Protein AF-A0A8T7ABE4-F1 (afdb_monomer_lite)

Structure (mmCIF, N/CA/C/O backbone):
data_AF-A0A8T7ABE4-F1
#
_entry.id   AF-A0A8T7ABE4-F1
#
loop_
_atom_site.group_PDB
_atom_site.id
_atom_site.type_symbol
_atom_site.label_atom_id
_atom_site.label_alt_id
_atom_site.label_comp_id
_atom_site.label_asym_id
_atom_site.label_entity_id
_atom_site.label_seq_id
_atom_site.pdbx_PDB_ins_code
_atom_site.Cartn_x
_atom_site.Cartn_y
_atom_site.Cartn_z
_atom_site.occupancy
_atom_site.B_iso_or_equiv
_atom_site.auth_seq_id
_atom_site.auth_comp_id
_atom_site.auth_asym_id
_atom_site.auth_atom_id
_atom_site.pdbx_PDB_model_num
ATOM 1 N N . MET A 1 1 ? -12.767 -59.140 20.889 1.00 57.50 1 MET A N 1
ATOM 2 C CA . MET A 1 1 ? -13.135 -58.067 19.937 1.00 57.50 1 MET A CA 1
ATOM 3 C C . MET A 1 1 ? -12.728 -56.666 20.402 1.00 57.50 1 MET A C 1
ATOM 5 O O . MET A 1 1 ? -12.237 -55.913 19.578 1.00 57.50 1 MET A O 1
ATOM 9 N N . LEU A 1 2 ? -12.800 -56.322 21.697 1.00 53.53 2 LEU A N 1
ATOM 10 C CA . LEU A 1 2 ? -12.422 -54.981 22.194 1.00 53.53 2 LEU A CA 1
ATOM 11 C C . LEU A 1 2 ? -10.932 -54.599 22.000 1.00 53.53 2 LEU A C 1
ATOM 13 O O . LEU A 1 2 ? -10.609 -53.441 21.769 1.00 53.53 2 LEU A O 1
ATOM 17 N N . LYS A 1 3 ? -10.018 -55.581 22.034 1.00 51.78 3 LYS A N 1
ATOM 18 C CA . LYS A 1 3 ? -8.561 -55.362 21.904 1.00 51.78 3 LYS A CA 1
ATOM 19 C C . LYS A 1 3 ? -8.105 -55.017 20.474 1.00 51.78 3 LYS A C 1
ATOM 21 O O . LYS A 1 3 ? -7.091 -54.355 20.310 1.00 51.78 3 LYS A O 1
ATOM 26 N N . GLN A 1 4 ? -8.854 -55.447 19.453 1.00 55.03 4 GLN A N 1
ATOM 27 C CA . GLN A 1 4 ? -8.567 -55.124 18.044 1.00 55.03 4 GLN A CA 1
ATOM 28 C C . GLN A 1 4 ? -9.060 -53.720 17.663 1.00 55.03 4 GLN A C 1
ATOM 30 O O . GLN A 1 4 ? -8.416 -53.053 16.863 1.00 55.03 4 GLN A O 1
ATOM 35 N N . ILE A 1 5 ? -10.139 -53.242 18.293 1.00 57.84 5 ILE A N 1
ATOM 36 C CA . ILE A 1 5 ? -10.677 -51.888 18.082 1.00 57.84 5 ILE A CA 1
ATOM 37 C C . ILE A 1 5 ? -9.700 -50.819 18.600 1.00 57.84 5 ILE A C 1
ATOM 39 O O . ILE A 1 5 ? -9.484 -49.813 17.932 1.00 57.84 5 ILE A O 1
ATOM 43 N N . PHE A 1 6 ? -9.032 -51.066 19.732 1.00 54.62 6 PHE A N 1
ATOM 44 C CA . PHE A 1 6 ? -8.036 -50.136 20.283 1.00 54.62 6 PHE A CA 1
ATOM 45 C C . PHE A 1 6 ? -6.790 -49.974 19.397 1.00 54.62 6 PHE A C 1
ATOM 47 O O . PHE A 1 6 ? -6.248 -48.879 19.300 1.00 54.62 6 PHE A O 1
ATOM 54 N N . ILE A 1 7 ? -6.354 -51.044 18.725 1.00 56.91 7 ILE A N 1
ATOM 55 C CA . ILE A 1 7 ? -5.197 -51.001 17.816 1.00 56.91 7 ILE A CA 1
ATOM 56 C C . ILE A 1 7 ? -5.544 -50.232 16.533 1.00 56.91 7 ILE A C 1
ATOM 58 O O . ILE A 1 7 ? -4.705 -49.502 16.015 1.00 56.91 7 ILE A O 1
ATOM 62 N N . LEU A 1 8 ? -6.788 -50.339 16.056 1.00 53.50 8 LEU A N 1
ATOM 63 C CA . LEU A 1 8 ? -7.242 -49.627 14.861 1.00 53.50 8 LEU A CA 1
ATOM 64 C C . LEU A 1 8 ? -7.357 -48.110 15.097 1.00 53.50 8 LEU A C 1
ATOM 66 O O . LEU A 1 8 ? -6.985 -47.332 14.228 1.00 53.50 8 LEU A O 1
ATOM 70 N N . ILE A 1 9 ? -7.802 -47.684 16.285 1.00 57.78 9 ILE A N 1
ATOM 71 C CA . ILE A 1 9 ? -7.901 -46.258 16.644 1.00 57.78 9 ILE A CA 1
ATOM 72 C C . ILE A 1 9 ? -6.505 -45.630 16.821 1.00 57.78 9 ILE A C 1
ATOM 74 O O . ILE A 1 9 ? -6.292 -44.497 16.401 1.00 57.78 9 ILE A O 1
ATOM 78 N N . LEU A 1 10 ? -5.532 -46.382 17.353 1.00 51.03 10 LEU A N 1
ATOM 79 C CA . LEU A 1 10 ? -4.150 -45.911 17.532 1.00 51.03 10 LEU A CA 1
ATOM 80 C C . LEU A 1 10 ? -3.379 -45.747 16.203 1.00 51.03 10 LEU A C 1
ATOM 82 O O . LEU A 1 10 ? -2.439 -44.960 16.121 1.00 51.03 10 LEU A O 1
ATOM 86 N N . LEU A 1 11 ? -3.763 -46.496 15.162 1.00 51.41 11 LEU A N 1
ATOM 87 C CA . LEU A 1 11 ? -3.147 -46.436 13.829 1.00 51.41 11 LEU A CA 1
ATOM 88 C C . LEU A 1 11 ? -3.678 -45.275 12.974 1.00 51.41 11 LEU A C 1
ATOM 90 O O . LEU A 1 11 ? -2.946 -44.772 12.127 1.00 51.41 11 LEU A O 1
ATOM 94 N N . VAL A 1 12 ? -4.908 -44.806 13.217 1.00 57.34 12 VAL A N 1
ATOM 95 C CA . VAL A 1 12 ? -5.494 -43.660 12.493 1.00 57.34 12 VAL A CA 1
ATOM 96 C C . VAL A 1 12 ? -4.955 -42.320 13.017 1.00 57.34 12 VAL A C 1
ATOM 98 O O . VAL A 1 12 ? -4.812 -41.379 12.245 1.00 57.34 12 VAL A O 1
ATOM 101 N N . SER A 1 13 ? -4.544 -42.237 14.287 1.00 54.75 13 SER A N 1
ATOM 102 C CA . SER A 1 13 ? -3.946 -41.024 14.877 1.00 54.75 13 SER A CA 1
ATOM 103 C C . SER A 1 13 ? -2.499 -40.732 14.446 1.00 54.75 13 SER A C 1
ATOM 105 O O . SER A 1 13 ? -1.909 -39.764 14.916 1.00 54.75 13 SER A O 1
ATOM 107 N N . LEU A 1 14 ? -1.895 -41.559 13.586 1.00 53.22 14 LEU A N 1
ATOM 108 C CA . LEU A 1 14 ? -0.525 -41.368 13.083 1.00 53.22 14 LEU A CA 1
ATOM 109 C C . LEU A 1 14 ? -0.471 -40.845 11.639 1.00 53.22 14 LEU A C 1
ATOM 111 O O . LEU A 1 14 ? 0.614 -40.558 11.138 1.00 53.22 14 LEU A O 1
ATOM 115 N N . TRP A 1 15 ? -1.617 -40.672 10.977 1.00 47.97 15 TRP A N 1
ATOM 116 C CA . TRP A 1 15 ? -1.712 -39.979 9.692 1.00 47.97 15 TRP A CA 1
ATOM 117 C C . TRP A 1 15 ? -2.062 -38.510 9.918 1.00 47.97 15 TRP A C 1
ATOM 119 O O . TRP A 1 15 ? -3.207 -38.094 9.773 1.00 47.97 15 TRP A O 1
ATOM 129 N N . HIS A 1 16 ? -1.054 -37.718 10.275 1.00 65.69 16 HIS A N 1
ATOM 130 C CA . HIS A 1 16 ? -1.140 -36.271 10.112 1.00 65.69 16 HIS A CA 1
ATOM 131 C C . HIS A 1 16 ? -0.642 -35.945 8.698 1.00 65.69 16 HIS A C 1
ATOM 133 O O . HIS A 1 16 ? 0.477 -36.349 8.364 1.00 65.69 16 HIS A O 1
ATOM 139 N N . PRO A 1 17 ? -1.426 -35.258 7.845 1.00 65.19 17 PRO A N 1
ATOM 140 C CA . PRO A 1 17 ? -0.859 -34.672 6.639 1.00 65.19 17 PRO A CA 1
ATOM 141 C C . PRO A 1 17 ? 0.281 -33.728 7.053 1.00 65.19 17 PRO A C 1
ATOM 143 O O . PRO A 1 17 ? 0.184 -33.101 8.114 1.00 65.19 17 PRO A O 1
ATOM 146 N N . PRO A 1 18 ? 1.372 -33.634 6.274 1.00 55.38 18 PRO A N 1
ATOM 147 C CA . PRO A 1 18 ? 2.411 -32.657 6.553 1.00 55.38 18 PRO A CA 1
ATOM 148 C C . PRO A 1 18 ? 1.770 -31.268 6.576 1.00 55.38 18 PRO A C 1
ATOM 150 O O . PRO A 1 18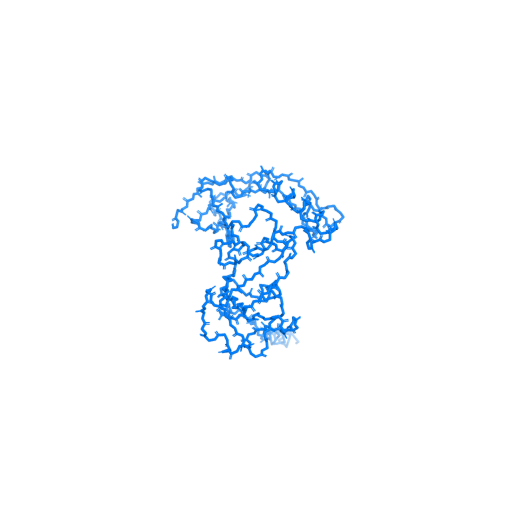 ? 1.239 -30.797 5.572 1.00 55.38 18 PRO A O 1
ATOM 153 N N . VAL A 1 19 ? 1.781 -30.638 7.749 1.00 55.94 19 VAL A N 1
ATOM 154 C CA . VAL A 1 19 ? 1.467 -29.220 7.891 1.00 55.94 19 VAL A CA 1
ATOM 155 C C . VAL A 1 19 ? 2.696 -28.487 7.374 1.00 55.94 19 VAL A C 1
ATOM 157 O O . VAL A 1 19 ? 3.721 -28.429 8.052 1.00 55.94 19 VAL A O 1
ATOM 160 N N . PHE A 1 20 ? 2.624 -28.000 6.139 1.00 49.00 20 PHE A N 1
ATOM 161 C CA . PHE A 1 20 ? 3.584 -27.025 5.647 1.00 49.00 20 PHE A CA 1
ATOM 162 C C . PHE A 1 20 ? 3.279 -25.717 6.372 1.00 49.00 20 PHE A C 1
ATOM 164 O O . PHE A 1 20 ? 2.231 -25.112 6.168 1.00 49.00 20 PHE A O 1
ATOM 171 N N . ALA A 1 21 ? 4.157 -25.330 7.293 1.00 43.00 21 ALA A N 1
ATOM 172 C CA . ALA A 1 21 ? 4.223 -23.942 7.705 1.00 43.00 21 ALA A CA 1
ATOM 173 C C . ALA A 1 21 ? 4.811 -23.185 6.510 1.00 43.00 21 ALA A C 1
ATOM 175 O O . ALA A 1 21 ? 5.969 -23.430 6.165 1.00 43.00 21 ALA A O 1
ATOM 176 N N . ASP A 1 22 ? 4.014 -22.340 5.852 1.00 49.91 22 ASP A N 1
ATOM 177 C CA . ASP A 1 22 ? 4.534 -21.373 4.886 1.00 49.91 22 ASP A CA 1
ATOM 178 C C . ASP A 1 22 ? 5.484 -20.452 5.651 1.00 49.91 22 ASP A C 1
ATOM 180 O O . ASP A 1 22 ? 5.075 -19.554 6.385 1.00 49.91 22 ASP A O 1
ATOM 184 N N . GLY A 1 23 ? 6.779 -20.753 5.564 1.00 47.78 23 GLY A N 1
ATOM 185 C CA . GLY A 1 23 ? 7.803 -19.817 5.983 1.00 47.78 23 GLY A CA 1
ATOM 186 C C . GLY A 1 23 ? 7.716 -18.617 5.057 1.00 47.78 23 GLY A C 1
ATOM 187 O O . GLY A 1 23 ? 7.748 -18.794 3.841 1.00 47.78 23 GLY A O 1
ATOM 188 N N . GLU A 1 24 ? 7.597 -17.416 5.621 1.00 54.56 24 GLU A N 1
ATOM 189 C CA . GLU A 1 24 ? 7.685 -16.172 4.859 1.00 54.56 24 GLU A CA 1
ATOM 190 C C . GLU A 1 24 ? 9.017 -16.153 4.094 1.00 54.56 24 GLU A C 1
ATOM 192 O O . GLU A 1 24 ? 10.084 -15.904 4.654 1.00 54.56 24 GLU A O 1
ATOM 197 N N . THR A 1 25 ? 8.982 -16.481 2.804 1.00 58.59 25 THR A N 1
ATOM 198 C CA . THR A 1 25 ? 10.147 -16.356 1.936 1.00 58.59 25 THR A CA 1
ATOM 199 C C . THR A 1 25 ? 10.246 -14.907 1.494 1.00 58.59 25 THR A C 1
ATOM 201 O O . THR A 1 25 ? 9.397 -14.421 0.750 1.00 58.59 25 THR A O 1
ATOM 204 N N . HIS A 1 26 ? 11.288 -14.218 1.954 1.00 74.06 26 HIS A N 1
ATOM 205 C CA . HIS A 1 26 ? 11.684 -12.909 1.442 1.00 74.06 26 HIS A CA 1
ATOM 206 C C . HIS A 1 26 ? 12.050 -13.046 -0.038 1.00 74.06 26 HIS A C 1
ATOM 208 O O . HIS A 1 26 ? 13.140 -13.519 -0.366 1.00 74.06 26 HIS A O 1
ATOM 214 N N . ALA A 1 27 ? 11.132 -12.683 -0.928 1.00 88.69 27 ALA A N 1
ATOM 215 C CA . ALA A 1 27 ? 11.305 -12.847 -2.361 1.00 88.69 27 ALA A CA 1
ATOM 216 C C . ALA A 1 27 ? 11.267 -11.489 -3.074 1.00 88.69 27 ALA A C 1
ATOM 218 O O . ALA A 1 27 ? 10.644 -10.534 -2.603 1.00 88.69 27 ALA A O 1
ATOM 219 N N . THR A 1 28 ? 11.972 -11.384 -4.197 1.00 94.25 28 THR A N 1
ATOM 220 C CA . THR A 1 28 ? 11.906 -10.204 -5.062 1.00 94.25 28 THR A CA 1
ATOM 221 C C . THR A 1 28 ? 11.013 -10.531 -6.243 1.00 94.25 28 THR A C 1
ATOM 223 O O . THR A 1 28 ? 11.302 -11.465 -6.985 1.00 94.25 28 THR A O 1
ATOM 226 N N . HIS A 1 29 ? 9.954 -9.748 -6.415 1.00 95.62 29 HIS A N 1
ATOM 227 C CA . HIS A 1 29 ? 9.085 -9.817 -7.580 1.00 95.62 29 HIS A CA 1
ATOM 228 C C . HIS A 1 29 ? 9.528 -8.768 -8.600 1.00 95.62 29 HIS A C 1
ATOM 230 O O . HIS A 1 29 ? 9.804 -7.619 -8.243 1.00 95.62 29 HIS A O 1
ATOM 236 N N . PHE A 1 30 ? 9.592 -9.151 -9.868 1.00 97.62 30 PHE A N 1
ATOM 237 C CA . PHE A 1 30 ? 10.028 -8.284 -10.958 1.00 97.62 30 PHE A CA 1
ATOM 238 C C . PHE A 1 30 ? 8.834 -7.822 -11.786 1.00 97.62 30 PHE A C 1
ATOM 240 O O . PHE A 1 30 ? 7.928 -8.606 -12.062 1.00 97.62 30 PHE A O 1
ATOM 247 N N . VAL A 1 31 ? 8.830 -6.554 -12.194 1.00 97.81 31 VAL A N 1
ATOM 248 C CA . VAL A 1 31 ? 7.755 -5.949 -12.994 1.00 97.81 31 VAL A CA 1
ATOM 249 C C . VAL A 1 31 ? 8.342 -5.262 -14.222 1.00 97.81 31 VAL A C 1
ATOM 251 O O . VAL A 1 31 ? 9.276 -4.467 -14.097 1.00 97.81 31 VAL A O 1
ATOM 254 N N . ALA A 1 32 ? 7.775 -5.538 -15.396 1.00 98.00 32 ALA A N 1
ATOM 255 C CA . ALA A 1 32 ? 8.105 -4.886 -16.659 1.00 98.00 32 ALA A CA 1
ATOM 256 C C . ALA A 1 32 ? 6.882 -4.810 -17.584 1.00 98.00 32 ALA A C 1
ATOM 258 O O . ALA A 1 32 ? 6.010 -5.672 -17.551 1.00 98.00 32 ALA A O 1
ATOM 259 N N . LEU A 1 33 ? 6.835 -3.803 -18.461 1.00 96.56 33 LEU A N 1
ATOM 260 C CA . LEU A 1 33 ? 5.697 -3.567 -19.368 1.00 96.56 33 LEU A CA 1
ATOM 261 C C . LEU A 1 33 ? 5.429 -4.701 -20.372 1.00 96.56 33 LEU A C 1
ATOM 263 O O . LEU A 1 33 ? 4.333 -4.780 -20.923 1.00 96.56 33 LEU A O 1
ATOM 267 N N . ASP A 1 34 ? 6.416 -5.550 -20.639 1.00 94.81 34 ASP A N 1
ATOM 268 C CA . ASP A 1 34 ? 6.331 -6.737 -21.495 1.00 94.81 34 ASP A CA 1
ATOM 269 C C . ASP A 1 34 ? 6.164 -8.047 -20.702 1.00 94.81 34 ASP A C 1
ATOM 271 O O . ASP A 1 34 ? 6.161 -9.130 -21.289 1.00 94.81 34 ASP A O 1
ATOM 275 N N . GLY A 1 35 ? 5.992 -7.949 -19.380 1.00 95.25 35 GLY A N 1
ATOM 276 C CA . GLY A 1 35 ? 5.768 -9.078 -18.484 1.00 95.25 35 GLY A CA 1
ATOM 277 C C . GLY A 1 35 ? 4.393 -9.739 -18.627 1.00 95.25 35 GLY A C 1
ATOM 278 O O . GLY A 1 35 ? 3.574 -9.361 -19.468 1.00 95.25 35 GLY A O 1
ATOM 279 N N . ASN A 1 36 ? 4.124 -10.734 -17.775 1.00 95.38 36 ASN A N 1
ATOM 280 C CA . ASN A 1 36 ? 2.883 -11.510 -17.772 1.00 95.38 36 ASN A CA 1
ATOM 281 C C . ASN A 1 36 ? 2.371 -11.807 -16.350 1.00 95.38 36 ASN A C 1
ATOM 283 O O . ASN A 1 36 ? 3.012 -12.528 -15.586 1.00 95.38 36 ASN A O 1
ATOM 287 N N . ASP A 1 37 ? 1.154 -11.354 -16.053 1.00 95.94 37 ASP A N 1
ATOM 288 C CA . ASP A 1 37 ? 0.452 -11.531 -14.773 1.00 95.94 37 ASP A CA 1
ATOM 289 C C . ASP A 1 37 ? -0.197 -12.927 -14.640 1.00 95.94 37 ASP A C 1
ATOM 291 O O . ASP A 1 37 ? -1.404 -13.073 -14.456 1.00 95.94 37 ASP A O 1
ATOM 295 N N . SER A 1 38 ? 0.595 -13.988 -14.806 1.00 92.38 38 SER A N 1
ATOM 296 C CA . SER A 1 38 ? 0.125 -15.385 -14.693 1.00 92.38 38 SER A CA 1
ATOM 297 C C . SER A 1 38 ? 1.024 -16.280 -13.833 1.00 92.38 38 SER A C 1
ATOM 299 O O . SER A 1 38 ? 0.769 -17.481 -13.729 1.00 92.38 38 SER A O 1
ATOM 301 N N . LYS A 1 39 ? 2.116 -15.739 -13.284 1.00 85.19 39 LYS A N 1
ATOM 302 C CA . LYS A 1 39 ? 3.145 -16.471 -12.529 1.00 85.19 39 LYS A CA 1
ATOM 303 C C . LYS A 1 39 ? 3.500 -15.717 -11.244 1.00 85.19 39 LYS A C 1
ATOM 305 O O . LYS A 1 39 ? 2.988 -14.639 -10.999 1.00 85.19 39 LYS A O 1
ATOM 310 N N . ASP A 1 40 ? 4.396 -16.274 -10.441 1.00 90.25 40 ASP A N 1
ATOM 311 C CA . ASP A 1 40 ? 4.891 -15.652 -9.205 1.00 90.25 40 ASP A CA 1
ATOM 312 C C . ASP A 1 40 ? 5.819 -14.440 -9.438 1.00 90.25 40 ASP A C 1
ATOM 314 O O . ASP A 1 40 ? 6.024 -13.646 -8.526 1.00 90.25 40 ASP A O 1
ATOM 318 N N . CYS A 1 41 ? 6.353 -14.272 -10.654 1.00 94.38 41 CYS A N 1
ATOM 319 C CA . CYS A 1 41 ? 7.239 -13.175 -11.067 1.00 94.38 41 CYS A CA 1
ATOM 320 C C . CYS A 1 41 ? 8.545 -13.077 -10.270 1.00 94.38 41 CYS A C 1
ATOM 322 O O . CYS A 1 41 ? 9.094 -11.988 -10.103 1.00 94.38 41 CYS A O 1
ATOM 324 N N . LEU A 1 42 ? 9.041 -14.214 -9.779 1.00 95.19 42 LEU A N 1
ATOM 325 C CA . LEU A 1 42 ? 10.293 -14.300 -9.020 1.00 95.19 42 LEU A CA 1
ATOM 326 C C . LEU A 1 42 ? 11.537 -14.426 -9.908 1.00 95.19 42 LEU A C 1
ATOM 328 O O . LEU A 1 42 ? 12.663 -14.351 -9.419 1.00 95.19 42 LEU A O 1
ATOM 332 N N . ASP A 1 43 ? 11.337 -14.643 -11.206 1.00 94.75 43 ASP A N 1
ATOM 333 C CA . ASP A 1 43 ? 12.389 -14.745 -12.211 1.00 94.75 43 ASP A CA 1
ATOM 334 C C . ASP A 1 43 ? 12.455 -13.428 -13.009 1.00 94.75 43 ASP A C 1
ATOM 336 O O . ASP A 1 43 ? 11.435 -13.028 -13.581 1.00 94.75 43 ASP A O 1
ATOM 340 N N . PRO A 1 44 ? 13.611 -12.736 -13.065 1.00 95.81 44 PRO A N 1
ATOM 341 C CA . PRO A 1 44 ? 13.753 -11.488 -13.816 1.00 95.81 44 PRO A CA 1
ATOM 342 C C . PRO A 1 44 ? 13.516 -11.647 -15.326 1.00 95.81 44 PRO A C 1
ATOM 344 O O . PRO A 1 44 ? 13.180 -10.659 -15.977 1.00 95.81 44 PRO A O 1
ATOM 347 N N . ASP A 1 45 ? 13.642 -12.859 -15.880 1.00 95.25 45 ASP A N 1
ATOM 348 C CA . ASP A 1 45 ? 13.320 -13.150 -17.285 1.00 95.25 45 ASP A CA 1
ATOM 349 C C . ASP A 1 45 ? 11.810 -13.379 -17.509 1.00 95.25 45 ASP A C 1
ATOM 351 O O . ASP A 1 45 ? 11.337 -13.438 -18.647 1.00 95.25 45 ASP A O 1
ATOM 355 N N . LEU A 1 46 ? 11.033 -13.515 -16.428 1.00 95.38 46 LEU A N 1
ATOM 356 C CA . LEU A 1 46 ? 9.582 -13.713 -16.439 1.00 95.38 46 LEU A CA 1
ATOM 357 C C . LEU A 1 46 ? 8.876 -12.730 -15.482 1.00 95.38 46 LEU A C 1
ATOM 359 O O . LEU A 1 46 ? 8.177 -13.171 -14.562 1.00 95.38 46 LEU A O 1
ATOM 363 N N . PRO A 1 47 ? 9.031 -11.408 -15.685 1.00 97.56 47 PRO A N 1
ATOM 364 C CA . PRO A 1 47 ? 8.435 -10.414 -14.806 1.00 97.56 47 PRO A CA 1
ATOM 365 C C . PRO A 1 47 ? 6.908 -10.364 -14.951 1.00 97.56 47 PRO A C 1
ATOM 367 O O . PRO A 1 47 ? 6.333 -10.755 -15.972 1.00 97.56 47 PRO A O 1
ATOM 370 N N . CYS A 1 48 ? 6.252 -9.816 -13.933 1.00 97.81 48 CYS A N 1
ATOM 371 C CA . CYS A 1 48 ? 4.857 -9.393 -13.978 1.00 97.81 48 CYS A CA 1
ATOM 372 C C . CYS A 1 48 ? 4.687 -8.231 -14.962 1.00 97.81 48 CYS A C 1
ATOM 374 O O . CYS A 1 48 ? 5.605 -7.431 -15.156 1.00 97.81 48 CYS A O 1
ATOM 376 N N . ASN A 1 49 ? 3.493 -8.103 -15.534 1.00 96.69 49 ASN A N 1
ATOM 377 C CA . ASN A 1 49 ? 3.106 -6.951 -16.339 1.00 96.69 49 ASN A CA 1
ATOM 378 C C . ASN A 1 49 ? 2.718 -5.747 -15.471 1.00 96.69 49 ASN A C 1
ATOM 380 O O . ASN A 1 49 ? 3.117 -4.616 -15.754 1.00 96.69 49 ASN A O 1
ATOM 384 N N . SER A 1 50 ? 1.950 -5.988 -14.404 1.00 94.38 50 SER A N 1
ATOM 385 C CA . SER A 1 50 ? 1.426 -4.932 -13.540 1.00 94.38 50 SER A CA 1
ATOM 386 C C . SER A 1 50 ? 2.073 -4.924 -12.155 1.00 94.38 50 SER A C 1
ATOM 388 O O . SER A 1 50 ? 2.394 -5.958 -11.568 1.00 94.38 50 SER A O 1
ATOM 390 N N . ILE A 1 51 ? 2.233 -3.719 -11.597 1.00 93.38 51 ILE A N 1
ATOM 391 C CA . ILE A 1 51 ? 2.775 -3.540 -10.242 1.00 93.38 51 ILE A CA 1
ATOM 392 C C . ILE A 1 51 ? 1.811 -4.124 -9.203 1.00 93.38 51 ILE A C 1
ATOM 394 O O . ILE A 1 51 ? 2.246 -4.781 -8.261 1.00 93.38 51 ILE A O 1
ATOM 398 N N . LYS A 1 52 ? 0.498 -3.937 -9.398 1.00 92.38 52 LYS A N 1
ATOM 399 C CA . LYS A 1 52 ? -0.530 -4.493 -8.514 1.00 92.38 52 LYS A CA 1
ATOM 400 C C . LYS A 1 52 ? -0.419 -6.007 -8.398 1.00 92.38 52 LYS A C 1
ATOM 402 O O . LYS A 1 52 ? -0.400 -6.525 -7.287 1.00 92.38 52 LYS A O 1
ATOM 407 N N . TYR A 1 53 ? -0.341 -6.707 -9.526 1.00 93.19 53 TYR A N 1
ATOM 408 C CA . TYR A 1 53 ? -0.297 -8.160 -9.495 1.00 93.19 53 TYR A CA 1
ATOM 409 C C . TYR A 1 53 ? 0.940 -8.658 -8.731 1.00 93.19 53 TYR A C 1
ATOM 411 O O . TYR A 1 53 ? 0.814 -9.550 -7.897 1.00 93.19 53 TYR A O 1
ATOM 419 N N . ALA A 1 54 ? 2.099 -8.008 -8.897 1.00 93.50 54 ALA A N 1
ATOM 420 C CA . ALA A 1 54 ? 3.290 -8.303 -8.097 1.00 93.50 54 ALA A CA 1
ATOM 421 C C . ALA A 1 54 ? 3.090 -8.057 -6.587 1.00 93.50 54 ALA A C 1
ATOM 423 O O . ALA A 1 54 ? 3.522 -8.876 -5.780 1.00 93.50 54 ALA A O 1
ATOM 424 N N . ILE A 1 55 ? 2.408 -6.974 -6.188 1.00 90.56 55 ILE A N 1
ATOM 425 C CA . ILE A 1 55 ? 2.064 -6.704 -4.775 1.00 90.56 55 ILE A CA 1
ATOM 426 C C . ILE A 1 55 ? 1.139 -7.787 -4.205 1.00 90.56 55 ILE A C 1
ATOM 428 O O . ILE A 1 55 ? 1.279 -8.176 -3.043 1.00 90.56 55 ILE A O 1
ATOM 432 N N . ASP A 1 56 ? 0.194 -8.274 -5.009 1.00 89.06 56 ASP A N 1
ATOM 433 C CA . ASP A 1 56 ? -0.744 -9.320 -4.599 1.00 89.06 56 ASP A CA 1
ATOM 434 C C . ASP A 1 56 ? -0.046 -10.681 -4.437 1.00 89.06 56 ASP A C 1
ATOM 436 O O . ASP A 1 56 ? -0.427 -11.456 -3.559 1.00 89.06 56 ASP A O 1
ATOM 440 N N . GLN A 1 57 ? 0.994 -10.960 -5.236 1.00 89.25 57 GLN A N 1
ATOM 441 C CA . GLN A 1 57 ? 1.841 -12.151 -5.071 1.00 89.25 57 GLN A CA 1
ATOM 442 C C . GLN A 1 57 ? 2.822 -12.030 -3.892 1.00 89.25 57 GLN A C 1
ATOM 444 O O . GLN A 1 57 ? 3.271 -13.041 -3.352 1.00 89.25 57 GLN A O 1
ATOM 449 N N . ALA A 1 58 ? 3.170 -10.808 -3.496 1.00 89.06 58 ALA A N 1
ATOM 450 C CA . ALA A 1 58 ? 4.211 -10.544 -2.517 1.00 89.06 58 ALA A CA 1
ATOM 451 C C . ALA A 1 58 ? 3.767 -10.784 -1.061 1.00 89.06 58 ALA A C 1
ATOM 453 O O . ALA A 1 58 ? 2.741 -10.285 -0.582 1.00 89.06 58 ALA A O 1
ATOM 454 N N . ALA A 1 59 ? 4.614 -11.498 -0.313 1.00 84.44 59 ALA A N 1
ATOM 455 C CA . ALA A 1 59 ? 4.507 -11.623 1.141 1.00 84.44 59 ALA A CA 1
ATOM 456 C C . ALA A 1 59 ? 4.998 -10.346 1.859 1.00 84.44 59 ALA A C 1
ATOM 458 O O . ALA A 1 59 ? 5.721 -9.541 1.274 1.00 84.44 59 ALA A O 1
ATOM 459 N N . LYS A 1 60 ? 4.671 -10.188 3.153 1.00 74.62 60 LYS A N 1
ATOM 460 C CA . LYS A 1 60 ? 4.927 -8.982 3.983 1.00 74.62 60 LYS A CA 1
ATOM 461 C C . LYS A 1 60 ? 6.383 -8.490 4.028 1.00 74.62 60 LYS A C 1
ATOM 463 O O . LYS A 1 60 ? 6.632 -7.355 4.408 1.00 74.62 60 LYS A O 1
ATOM 468 N N . SER A 1 61 ? 7.354 -9.329 3.677 1.00 75.94 61 SER A N 1
ATOM 469 C CA . SER A 1 61 ? 8.777 -8.964 3.671 1.00 75.94 61 SER A CA 1
ATOM 470 C C . SER A 1 61 ? 9.461 -9.224 2.320 1.00 75.94 61 SER A C 1
ATOM 472 O O . SER A 1 61 ? 10.673 -9.432 2.229 1.00 75.94 61 SER A O 1
ATOM 474 N N . SER A 1 62 ? 8.656 -9.233 1.259 1.00 89.56 62 SER A N 1
ATOM 475 C CA . SER A 1 62 ? 9.111 -9.272 -0.133 1.00 89.56 62 SER A CA 1
ATOM 476 C C . SER A 1 62 ? 9.428 -7.865 -0.638 1.00 89.56 62 SER A C 1
ATOM 478 O O . SER A 1 62 ? 9.116 -6.883 0.026 1.00 89.56 62 SER A O 1
ATOM 480 N N . HIS A 1 63 ? 10.036 -7.761 -1.816 1.00 91.44 63 HIS A N 1
ATOM 481 C CA . HIS A 1 63 ? 10.314 -6.485 -2.485 1.00 91.44 63 HIS A CA 1
ATOM 482 C C . HIS A 1 63 ? 9.816 -6.543 -3.925 1.00 91.44 63 HIS A C 1
ATOM 484 O O . HIS A 1 63 ? 9.809 -7.617 -4.528 1.00 91.44 63 HIS A O 1
ATOM 490 N N . VAL A 1 64 ? 9.457 -5.396 -4.502 1.00 94.44 64 VAL A N 1
ATOM 491 C CA . VAL A 1 64 ? 9.078 -5.312 -5.920 1.00 94.44 64 VAL A CA 1
ATOM 492 C C . VAL A 1 64 ? 10.077 -4.439 -6.666 1.00 94.44 64 VAL A C 1
ATOM 494 O O . VAL A 1 64 ? 10.193 -3.246 -6.393 1.00 94.44 64 VAL A O 1
ATOM 497 N N . HIS A 1 65 ? 10.798 -5.027 -7.618 1.00 96.69 65 HIS A N 1
ATOM 498 C CA . HIS A 1 65 ? 11.697 -4.315 -8.522 1.00 96.69 65 HIS A CA 1
ATOM 499 C C . HIS A 1 65 ? 10.963 -3.971 -9.815 1.00 96.69 65 HIS A C 1
ATOM 501 O O . HIS A 1 65 ? 10.489 -4.853 -10.530 1.00 96.69 65 HIS A O 1
ATOM 507 N N . ILE A 1 66 ? 10.882 -2.680 -10.127 1.00 97.56 66 ILE A N 1
ATOM 508 C CA . ILE A 1 66 ? 10.078 -2.171 -11.236 1.00 97.56 66 ILE A CA 1
ATOM 509 C C . ILE A 1 66 ? 11.005 -1.607 -12.307 1.00 97.56 66 ILE A C 1
ATOM 511 O O . ILE A 1 66 ? 11.795 -0.688 -12.054 1.00 97.56 66 ILE A O 1
ATOM 515 N N . ALA A 1 67 ? 10.903 -2.167 -13.511 1.00 98.19 67 ALA A N 1
ATOM 516 C CA . ALA A 1 67 ? 11.624 -1.682 -14.671 1.00 98.19 67 ALA A CA 1
ATOM 517 C C . ALA A 1 67 ? 11.087 -0.316 -15.116 1.00 98.19 67 ALA A C 1
ATOM 519 O O . ALA A 1 67 ? 9.894 -0.031 -14.995 1.00 98.19 67 ALA A O 1
ATOM 520 N N . THR A 1 68 ? 11.968 0.515 -15.668 1.00 97.62 68 THR A N 1
ATOM 521 C CA . THR A 1 68 ? 11.637 1.790 -16.313 1.00 97.62 68 THR A CA 1
ATOM 522 C C . THR A 1 68 ? 10.457 1.646 -17.272 1.00 97.62 68 THR A C 1
ATOM 524 O O . THR A 1 68 ? 10.351 0.667 -18.014 1.00 97.62 68 THR A O 1
ATOM 527 N N . GLY A 1 69 ? 9.549 2.616 -17.253 1.00 95.25 69 GLY A N 1
ATOM 528 C CA . GLY A 1 69 ? 8.304 2.516 -18.003 1.00 95.25 69 GLY A CA 1
ATOM 529 C C . GLY A 1 69 ? 7.204 3.414 -17.460 1.00 95.25 69 GLY A C 1
ATOM 530 O O . GLY A 1 69 ? 7.375 4.094 -16.449 1.00 95.25 69 GLY A O 1
ATOM 531 N N . THR A 1 70 ? 6.071 3.424 -18.160 1.00 94.50 70 THR A N 1
ATOM 532 C CA . THR A 1 70 ? 4.844 4.093 -17.715 1.00 94.50 70 THR A CA 1
ATOM 533 C C . THR A 1 70 ? 3.795 3.040 -17.395 1.00 94.50 70 THR A C 1
ATOM 535 O O . THR A 1 70 ? 3.390 2.311 -18.294 1.00 94.50 70 THR A O 1
ATOM 538 N N . TYR A 1 71 ? 3.369 2.971 -16.135 1.00 92.31 71 TYR A N 1
ATOM 539 C CA . TYR A 1 71 ? 2.399 1.997 -15.640 1.00 92.31 71 TYR A CA 1
ATOM 540 C C . TYR A 1 71 ? 1.091 2.697 -15.287 1.00 92.31 71 TYR A C 1
ATOM 542 O O . TYR A 1 71 ? 1.083 3.729 -14.610 1.00 92.31 71 TYR A O 1
ATOM 550 N N . GLU A 1 72 ? -0.019 2.130 -15.740 1.00 87.56 72 GLU A N 1
ATOM 551 C CA . GLU A 1 72 ? -1.349 2.594 -15.361 1.00 87.56 72 GLU A CA 1
ATOM 552 C C . GLU A 1 72 ? -1.725 2.041 -13.987 1.00 87.56 72 GLU A C 1
ATOM 554 O O . GLU A 1 72 ? -1.508 0.864 -13.696 1.00 87.56 72 GLU A O 1
ATOM 559 N N . VAL A 1 73 ? -2.280 2.903 -13.135 1.00 85.94 73 VAL A N 1
ATOM 560 C CA . VAL A 1 73 ? -2.702 2.551 -11.779 1.00 85.94 73 VAL A CA 1
ATOM 561 C C . VAL A 1 73 ? -4.190 2.855 -11.624 1.00 85.94 73 VAL A C 1
ATOM 563 O O . VAL A 1 73 ? -4.639 3.981 -11.881 1.00 85.94 73 VAL A O 1
ATOM 566 N N . ALA A 1 74 ? -4.964 1.842 -11.217 1.00 81.94 74 ALA A N 1
ATOM 567 C CA . ALA A 1 74 ? -6.370 2.014 -10.865 1.00 81.94 74 ALA A CA 1
ATOM 568 C C . ALA A 1 74 ? -6.494 2.840 -9.567 1.00 81.94 74 ALA A C 1
ATOM 570 O O . ALA A 1 74 ? -5.565 2.913 -8.772 1.00 81.94 74 ALA A O 1
ATOM 571 N N . ALA A 1 75 ? -7.616 3.528 -9.352 1.00 73.00 75 ALA A N 1
ATOM 572 C CA . ALA A 1 75 ? -7.712 4.571 -8.322 1.00 73.00 75 ALA A CA 1
ATOM 573 C C . ALA A 1 75 ? -7.870 3.903 -6.957 1.00 73.00 75 ALA A C 1
ATOM 575 O O . ALA A 1 75 ? -7.190 4.249 -5.999 1.00 73.00 75 ALA A O 1
ATOM 576 N N . GLU A 1 76 ? -8.697 2.864 -6.944 1.00 74.06 76 GLU A N 1
ATOM 577 C CA . GLU A 1 76 ? -8.860 1.876 -5.893 1.00 74.06 76 GLU A CA 1
ATOM 578 C C . GLU A 1 76 ? -7.547 1.194 -5.483 1.00 74.06 76 GLU A C 1
ATOM 580 O O . GLU A 1 76 ? -7.368 0.843 -4.316 1.00 74.06 76 GLU A O 1
ATOM 585 N N . ASP A 1 77 ? -6.595 1.063 -6.408 1.00 80.06 77 ASP A N 1
ATOM 586 C CA . ASP A 1 77 ? -5.345 0.363 -6.146 1.00 80.06 77 ASP A CA 1
ATOM 587 C C . ASP A 1 77 ? -4.308 1.252 -5.473 1.00 80.06 77 ASP A C 1
ATOM 589 O O . ASP A 1 77 ? -3.395 0.724 -4.851 1.00 80.06 77 ASP A O 1
ATOM 593 N N . VAL A 1 78 ? -4.459 2.580 -5.516 1.00 79.31 78 VAL A N 1
ATOM 594 C CA . VAL A 1 78 ? -3.477 3.544 -4.987 1.00 79.31 78 VAL A CA 1
ATOM 595 C C . VAL A 1 78 ? -3.131 3.268 -3.523 1.00 79.31 78 VAL A C 1
ATOM 597 O O . VAL A 1 78 ? -1.971 3.390 -3.142 1.00 79.31 78 VAL A O 1
ATOM 600 N N . VAL A 1 79 ? -4.092 2.813 -2.710 1.00 73.19 79 VAL A N 1
ATOM 601 C CA . VAL A 1 79 ? -3.831 2.442 -1.304 1.00 73.19 79 VAL A CA 1
ATOM 602 C C . VAL A 1 79 ? -2.814 1.311 -1.193 1.00 73.19 79 VAL A C 1
ATOM 604 O O . VAL A 1 79 ? -2.010 1.315 -0.271 1.00 73.19 79 VAL A O 1
ATOM 607 N N . HIS A 1 80 ? -2.794 0.369 -2.136 1.00 74.69 80 HIS A N 1
ATOM 608 C CA . HIS A 1 80 ? -1.828 -0.730 -2.146 1.00 74.69 80 HIS A CA 1
ATOM 609 C C . HIS A 1 80 ? -0.404 -0.247 -2.442 1.00 74.69 80 HIS A C 1
ATOM 611 O O . HIS A 1 80 ? 0.546 -0.872 -1.986 1.00 74.69 80 HIS A O 1
ATOM 617 N N . PHE A 1 81 ? -0.250 0.869 -3.163 1.00 74.56 81 PHE A N 1
ATOM 618 C CA . PHE A 1 81 ? 1.054 1.491 -3.421 1.00 74.56 81 PHE A CA 1
ATOM 619 C C . PHE A 1 81 ? 1.554 2.318 -2.233 1.00 74.56 81 PHE A C 1
ATOM 621 O O . PHE A 1 81 ? 2.755 2.529 -2.102 1.00 74.56 81 PHE A O 1
ATOM 628 N N . LEU A 1 82 ? 0.632 2.810 -1.402 1.00 73.94 82 LEU A N 1
ATOM 629 C CA . LEU A 1 82 ? 0.925 3.634 -0.227 1.00 73.94 82 LEU A CA 1
ATOM 630 C C . LEU A 1 82 ? 1.007 2.828 1.069 1.00 73.94 82 LEU A C 1
ATOM 632 O O . LEU A 1 82 ? 1.585 3.287 2.049 1.00 73.94 82 LEU A O 1
ATOM 636 N N . GLY A 1 83 ? 0.396 1.647 1.102 1.00 65.75 83 GLY A N 1
ATOM 637 C CA . GLY A 1 83 ? 0.547 0.721 2.204 1.00 65.75 83 GLY A CA 1
ATOM 638 C C . GLY A 1 83 ? 1.962 0.174 2.164 1.00 65.75 83 GLY A C 1
ATOM 639 O O . GLY A 1 83 ? 2.287 -0.579 1.250 1.00 65.75 83 GLY A O 1
ATOM 640 N N . ASP A 1 84 ? 2.778 0.498 3.168 1.00 66.19 84 ASP A N 1
ATOM 641 C CA . ASP A 1 84 ? 4.159 0.016 3.365 1.00 66.19 84 ASP A CA 1
ATOM 642 C C . ASP A 1 84 ? 4.275 -1.526 3.515 1.00 66.19 84 ASP A C 1
ATOM 644 O O . ASP A 1 84 ? 5.242 -2.045 4.067 1.00 66.19 84 ASP A O 1
ATOM 648 N N . LYS A 1 85 ? 3.280 -2.289 3.043 1.00 71.75 85 LYS A N 1
ATOM 649 C CA . LYS A 1 85 ? 3.199 -3.749 3.057 1.00 71.75 85 LYS A CA 1
ATOM 650 C C . LYS A 1 85 ? 4.362 -4.383 2.293 1.00 71.75 85 LYS A C 1
ATOM 652 O O . LYS A 1 85 ? 4.850 -5.425 2.715 1.00 71.75 85 LYS A O 1
ATOM 657 N N . VAL A 1 86 ? 4.758 -3.803 1.158 1.00 84.38 86 VAL A N 1
ATOM 658 C CA . VAL A 1 86 ? 5.823 -4.327 0.291 1.00 84.38 86 VAL A CA 1
ATOM 659 C C . VAL A 1 86 ? 6.598 -3.148 -0.304 1.00 84.38 86 VAL A C 1
ATOM 661 O O . VAL A 1 86 ? 6.000 -2.350 -1.028 1.00 84.38 86 VAL A O 1
ATOM 664 N N . PRO A 1 87 ? 7.912 -3.007 -0.046 1.00 87.50 87 PRO A N 1
ATOM 665 C CA . PRO A 1 87 ? 8.710 -1.937 -0.628 1.00 87.50 87 PRO A CA 1
ATOM 666 C C . PRO A 1 87 ? 8.705 -1.986 -2.160 1.00 87.50 87 PRO A C 1
ATOM 668 O O . PRO A 1 87 ? 9.147 -2.965 -2.772 1.00 87.50 87 PRO A O 1
ATOM 671 N N . LEU A 1 88 ? 8.235 -0.901 -2.778 1.00 91.12 88 LEU A N 1
ATOM 672 C CA . LEU A 1 88 ? 8.236 -0.718 -4.226 1.00 91.12 88 LEU A CA 1
ATOM 673 C C . LEU A 1 88 ? 9.492 0.039 -4.652 1.00 91.12 88 LEU A C 1
ATOM 675 O O . LEU A 1 88 ? 9.734 1.163 -4.216 1.00 91.12 88 LEU A O 1
ATOM 679 N N . MET A 1 89 ? 10.295 -0.568 -5.520 1.00 92.19 89 MET A N 1
ATOM 680 C CA . MET A 1 89 ? 11.591 -0.036 -5.926 1.00 92.19 89 MET A CA 1
ATOM 681 C C . MET A 1 89 ? 11.632 0.136 -7.443 1.00 92.19 89 MET A C 1
ATOM 683 O O . MET A 1 89 ? 11.861 -0.815 -8.188 1.00 92.19 89 MET A O 1
ATOM 687 N N . GLY A 1 90 ? 11.430 1.370 -7.906 1.00 94.00 90 GLY A N 1
ATOM 688 C CA . GLY A 1 90 ? 11.726 1.753 -9.289 1.00 94.00 90 GLY A CA 1
ATOM 689 C C . GLY A 1 90 ? 13.230 1.855 -9.565 1.00 94.00 90 GLY A C 1
ATOM 690 O O . GLY A 1 90 ? 14.051 1.664 -8.662 1.00 94.00 90 GLY A O 1
ATOM 691 N N . GLY A 1 91 ? 13.581 2.186 -10.810 1.00 95.81 91 GLY A N 1
ATOM 692 C CA . GLY A 1 91 ? 14.967 2.428 -11.224 1.00 95.81 91 GLY A CA 1
ATOM 693 C C . GLY A 1 91 ? 15.644 1.249 -11.926 1.00 95.81 91 GLY A C 1
ATOM 694 O O . GLY A 1 91 ? 16.838 1.330 -12.217 1.00 95.81 91 GLY A O 1
ATOM 695 N N . TYR A 1 92 ? 14.931 0.159 -12.205 1.00 97.62 92 TYR A N 1
ATOM 696 C CA . TYR A 1 92 ? 15.502 -1.023 -12.858 1.00 97.62 92 TYR A CA 1
ATOM 697 C C . TYR A 1 92 ? 15.252 -1.034 -14.367 1.00 97.62 92 TYR A C 1
ATOM 699 O O . TYR A 1 92 ? 14.547 -0.187 -14.915 1.00 97.62 92 TYR A O 1
ATOM 707 N N . THR A 1 93 ? 15.824 -2.010 -15.063 1.00 97.38 93 THR A N 1
ATOM 708 C CA . THR A 1 93 ? 15.580 -2.251 -16.485 1.00 97.38 93 THR A CA 1
ATOM 709 C C . THR A 1 93 ? 15.658 -3.745 -16.776 1.00 97.38 93 THR A C 1
ATOM 711 O O . THR A 1 93 ? 16.400 -4.473 -16.125 1.00 97.38 93 THR A O 1
ATOM 714 N N . THR A 1 94 ? 14.904 -4.223 -17.762 1.00 96.88 94 THR A N 1
ATOM 715 C CA . THR A 1 94 ? 15.011 -5.618 -18.218 1.00 96.88 94 THR A CA 1
ATOM 716 C C . THR A 1 94 ? 16.324 -5.868 -18.961 1.00 96.88 94 THR A C 1
ATOM 718 O O . THR A 1 94 ? 16.826 -6.986 -18.976 1.00 96.88 94 THR A O 1
ATOM 721 N N . ALA A 1 95 ? 16.938 -4.821 -19.528 1.00 95.69 95 ALA A N 1
ATOM 722 C CA . ALA A 1 95 ? 18.154 -4.936 -20.333 1.00 95.69 95 ALA A CA 1
ATOM 723 C C . ALA A 1 95 ? 19.382 -5.433 -19.548 1.00 95.69 95 ALA A C 1
ATOM 725 O O . ALA A 1 95 ? 20.291 -6.007 -20.148 1.00 95.69 95 ALA A O 1
ATOM 726 N N . ASP A 1 96 ? 19.424 -5.206 -18.233 1.00 96.12 96 ASP A N 1
ATOM 727 C CA . ASP A 1 96 ? 20.478 -5.704 -17.343 1.00 96.12 96 ASP A CA 1
ATOM 728 C C . ASP A 1 96 ? 19.984 -6.805 -16.393 1.00 96.12 96 ASP A C 1
ATOM 730 O O . ASP A 1 96 ? 20.692 -7.160 -15.452 1.00 96.12 96 ASP A O 1
ATOM 734 N N . GLY A 1 97 ? 18.780 -7.340 -16.629 1.00 96.44 97 GLY A N 1
ATOM 735 C CA . GLY A 1 97 ? 18.164 -8.342 -15.762 1.00 96.44 97 GLY A CA 1
ATOM 736 C C . GLY A 1 97 ? 17.861 -7.816 -14.358 1.00 96.44 97 GLY A C 1
ATOM 737 O O . GLY A 1 97 ? 18.002 -8.561 -13.392 1.00 96.44 97 GLY A O 1
ATOM 738 N N . PHE A 1 98 ? 17.484 -6.537 -14.227 1.00 97.12 98 PHE A N 1
ATOM 739 C CA . PHE A 1 98 ? 17.215 -5.872 -12.947 1.00 97.12 98 PHE A CA 1
ATOM 740 C C . PHE A 1 98 ? 18.432 -5.825 -12.003 1.00 97.12 98 PHE A C 1
ATOM 742 O O . PHE A 1 98 ? 18.279 -5.730 -10.782 1.00 97.12 98 PHE A O 1
ATOM 749 N N . ALA A 1 99 ? 19.651 -5.879 -12.543 1.00 95.06 99 ALA A N 1
ATOM 750 C CA . ALA A 1 99 ? 20.868 -5.976 -11.741 1.00 95.06 99 ALA A CA 1
ATOM 751 C C . ALA A 1 99 ? 21.229 -4.665 -11.028 1.00 95.06 99 ALA A C 1
ATOM 753 O O . ALA A 1 99 ? 21.786 -4.696 -9.926 1.00 95.06 99 ALA A O 1
ATOM 754 N N . LYS A 1 100 ? 20.949 -3.507 -11.642 1.00 95.88 100 LYS A N 1
ATOM 755 C CA . LYS A 1 100 ? 21.323 -2.203 -11.092 1.00 95.88 100 LYS A CA 1
ATOM 756 C C . LYS A 1 100 ? 20.147 -1.231 -11.050 1.00 95.88 100 LYS A C 1
ATOM 758 O O . LYS A 1 100 ? 19.501 -0.950 -12.054 1.00 95.88 100 LYS A O 1
ATOM 763 N N . ARG A 1 101 ? 19.963 -0.623 -9.877 1.00 95.62 101 ARG A N 1
ATOM 764 C CA . ARG A 1 101 ? 19.036 0.491 -9.667 1.00 95.62 101 ARG A CA 1
ATOM 765 C C . ARG A 1 101 ? 19.664 1.826 -10.080 1.00 95.62 101 ARG A C 1
ATOM 767 O O . ARG A 1 101 ? 20.776 2.148 -9.657 1.00 95.62 101 ARG A O 1
ATOM 774 N N . ASP A 1 102 ? 18.939 2.605 -10.876 1.00 94.94 102 ASP A N 1
ATOM 775 C CA . ASP A 1 102 ? 19.290 3.957 -11.319 1.00 94.94 102 ASP A CA 1
ATOM 776 C C . ASP A 1 102 ? 18.023 4.800 -11.559 1.00 94.94 102 ASP A C 1
ATOM 778 O O . ASP A 1 102 ? 17.465 4.831 -12.652 1.00 94.94 102 ASP A O 1
ATOM 782 N N . ASP A 1 103 ? 17.571 5.516 -10.532 1.00 90.94 103 ASP A N 1
ATOM 783 C CA . ASP A 1 103 ? 16.307 6.276 -10.560 1.00 90.94 103 ASP A CA 1
ATOM 784 C C . ASP A 1 103 ? 16.318 7.452 -11.552 1.00 90.94 103 ASP A C 1
ATOM 786 O O . ASP A 1 103 ? 15.266 7.957 -11.952 1.00 90.94 103 ASP A O 1
ATOM 790 N N . ILE A 1 104 ? 17.512 7.913 -11.942 1.00 90.69 104 ILE A N 1
ATOM 791 C CA . ILE A 1 104 ? 17.681 9.051 -12.847 1.00 90.69 104 ILE A CA 1
ATOM 792 C C . ILE A 1 104 ? 17.512 8.584 -14.291 1.00 90.69 104 ILE A C 1
ATOM 794 O O . ILE A 1 104 ? 16.761 9.199 -15.052 1.00 90.69 104 ILE A O 1
ATOM 798 N N . ASN A 1 105 ? 18.212 7.510 -14.662 1.00 95.12 105 ASN A N 1
ATOM 799 C CA . ASN A 1 105 ? 18.241 7.015 -16.038 1.00 95.12 105 ASN A CA 1
ATOM 800 C C . ASN A 1 105 ? 17.117 6.017 -16.346 1.00 95.12 105 ASN A C 1
ATOM 802 O O . ASN A 1 105 ? 16.712 5.907 -17.502 1.00 95.12 105 ASN A O 1
ATOM 806 N N . ASN A 1 106 ? 16.569 5.353 -15.325 1.00 95.94 106 ASN A N 1
ATOM 807 C CA . ASN A 1 106 ? 15.490 4.373 -15.445 1.00 95.94 106 ASN A CA 1
ATOM 808 C C . ASN A 1 106 ? 14.222 4.831 -14.690 1.00 95.94 106 ASN A C 1
ATOM 810 O O . ASN A 1 106 ? 13.763 4.140 -13.776 1.00 95.94 106 ASN A O 1
ATOM 814 N N . PRO A 1 107 ? 13.649 6.007 -15.014 1.00 95.75 107 PRO A N 1
ATOM 815 C CA . PRO A 1 107 ? 12.506 6.524 -14.277 1.00 95.75 107 PRO A CA 1
ATOM 816 C C . PRO A 1 107 ? 11.268 5.643 -14.470 1.00 95.75 107 PRO A C 1
ATOM 818 O O . PRO A 1 107 ? 10.941 5.227 -15.581 1.00 95.75 107 PRO A O 1
ATOM 821 N N . VAL A 1 108 ? 10.525 5.437 -13.387 1.00 95.88 108 VAL A N 1
ATOM 822 C CA . VAL A 1 108 ? 9.208 4.798 -13.426 1.00 95.88 108 VAL A CA 1
ATOM 823 C C . VAL A 1 108 ? 8.141 5.876 -13.299 1.00 95.88 108 VAL A C 1
ATOM 825 O O . VAL A 1 108 ? 8.172 6.687 -12.371 1.00 95.88 108 VAL A O 1
ATOM 828 N N . THR A 1 109 ? 7.207 5.882 -14.242 1.00 93.25 109 THR A N 1
ATOM 829 C CA . THR A 1 109 ? 6.095 6.827 -14.292 1.00 93.25 109 THR A CA 1
ATOM 830 C C . THR A 1 109 ? 4.788 6.106 -13.988 1.00 93.25 109 THR A C 1
ATOM 832 O O . THR A 1 109 ? 4.500 5.079 -14.595 1.00 93.25 109 THR A O 1
ATOM 835 N N . LEU A 1 110 ? 3.977 6.655 -13.087 1.00 90.56 110 LEU A N 1
ATOM 836 C CA . LEU A 1 110 ? 2.638 6.165 -12.776 1.00 90.56 110 LEU A CA 1
ATOM 837 C C . LEU A 1 110 ? 1.581 7.111 -13.352 1.00 90.56 110 LEU A C 1
ATOM 839 O O . LEU A 1 110 ? 1.638 8.331 -13.153 1.00 90.56 110 LEU A O 1
ATOM 843 N N . LEU A 1 111 ? 0.615 6.538 -14.067 1.00 86.75 111 LEU A N 1
ATOM 844 C CA . LEU A 1 111 ? -0.534 7.242 -14.630 1.00 86.75 111 LEU A CA 1
ATOM 845 C C . LEU A 1 111 ? -1.792 6.934 -13.812 1.00 86.75 111 LEU A C 1
ATOM 847 O O . LEU A 1 111 ? -2.018 5.794 -13.418 1.00 86.75 111 LEU A O 1
ATOM 851 N N . GLY A 1 112 ? -2.637 7.945 -13.596 1.00 78.31 112 GLY A N 1
ATOM 852 C CA . GLY A 1 112 ? -3.937 7.765 -12.937 1.00 78.31 112 GLY A CA 1
ATOM 853 C C . GLY A 1 112 ? -3.929 7.945 -11.417 1.00 78.31 112 GLY A C 1
ATOM 854 O O . GLY A 1 112 ? -4.942 7.675 -10.779 1.00 78.31 112 GLY A O 1
ATOM 855 N N . ILE A 1 113 ? -2.830 8.443 -10.838 1.00 83.12 113 ILE A N 1
ATOM 856 C CA . ILE A 1 113 ? -2.742 8.736 -9.401 1.00 83.12 113 ILE A CA 1
ATOM 857 C C . ILE A 1 113 ? -3.571 9.997 -9.054 1.00 83.12 113 ILE A C 1
ATOM 859 O O . ILE A 1 113 ? -3.297 11.083 -9.604 1.00 83.12 113 ILE A O 1
ATOM 863 N N . PRO A 1 114 ? -4.552 9.894 -8.131 1.00 78.69 114 PRO A N 1
ATOM 864 C CA . PRO A 1 114 ? -5.337 11.024 -7.640 1.00 78.69 114 PRO A CA 1
ATOM 865 C C . PRO A 1 114 ? -4.457 12.110 -7.017 1.00 78.69 114 PRO A C 1
ATOM 867 O O . PRO A 1 114 ? -3.400 11.820 -6.453 1.00 78.69 114 PRO A O 1
ATOM 870 N N . PHE A 1 115 ? -4.885 13.372 -7.122 1.00 77.31 115 PHE A N 1
ATOM 871 C CA . PHE A 1 115 ? -4.081 14.540 -6.741 1.00 77.31 115 PHE A CA 1
ATOM 872 C C . PHE A 1 115 ? -3.577 14.481 -5.290 1.00 77.31 115 PHE A C 1
ATOM 874 O O . PHE A 1 115 ? -2.416 14.791 -5.027 1.00 77.31 115 PHE A O 1
ATOM 881 N N . GLU A 1 116 ? -4.423 14.039 -4.368 1.00 75.94 116 GLU A N 1
ATOM 882 C CA . GLU A 1 116 ? -4.149 13.951 -2.934 1.00 75.94 116 GLU A CA 1
ATOM 883 C C . GLU A 1 116 ? -3.058 12.933 -2.563 1.00 75.94 116 GLU A C 1
ATOM 885 O O . GLU A 1 116 ? -2.412 13.080 -1.526 1.00 75.94 116 GLU A O 1
ATOM 890 N N . PHE A 1 117 ? -2.802 11.940 -3.419 1.00 80.81 117 PHE A N 1
ATOM 891 C CA . PHE A 1 117 ? -1.792 10.905 -3.180 1.00 80.81 117 PHE A CA 1
ATOM 892 C C . PHE A 1 117 ? -0.472 11.168 -3.900 1.00 80.81 117 PHE A C 1
ATOM 894 O O . PHE A 1 117 ? 0.522 10.503 -3.615 1.00 80.81 117 PHE A O 1
ATOM 901 N N . ARG A 1 118 ? -0.418 12.152 -4.806 1.00 83.25 118 ARG A N 1
ATOM 902 C CA . ARG A 1 118 ? 0.756 12.377 -5.666 1.00 83.25 118 ARG A CA 1
ATOM 903 C C . ARG A 1 118 ? 2.020 12.640 -4.878 1.00 83.25 118 ARG A C 1
ATOM 905 O O . ARG A 1 118 ? 3.015 11.987 -5.135 1.00 83.25 118 ARG A O 1
ATOM 912 N N . ALA A 1 119 ? 1.963 13.530 -3.891 1.00 84.31 119 ALA A N 1
ATOM 913 C CA . ALA A 1 119 ? 3.133 13.854 -3.083 1.00 84.31 119 ALA A CA 1
ATOM 914 C C . ALA A 1 119 ? 3.689 12.621 -2.349 1.00 84.31 119 ALA A C 1
ATOM 916 O O . ALA A 1 119 ? 4.899 12.486 -2.203 1.00 84.31 119 ALA A O 1
ATOM 917 N N . GLN A 1 120 ? 2.811 11.708 -1.918 1.00 83.62 120 GLN A N 1
ATOM 918 C CA . GLN A 1 120 ? 3.214 10.468 -1.252 1.00 83.62 120 GLN A CA 1
ATOM 919 C C . GLN A 1 120 ? 3.839 9.491 -2.255 1.00 83.62 120 GLN A C 1
ATOM 921 O O . GLN A 1 120 ? 4.920 8.971 -2.011 1.00 83.62 120 GLN A O 1
ATOM 926 N N . VAL A 1 121 ? 3.216 9.311 -3.422 1.00 86.19 121 VAL A N 1
ATOM 927 C CA . VAL A 1 121 ? 3.746 8.464 -4.503 1.00 86.19 121 VAL A CA 1
ATOM 928 C C . VAL A 1 121 ? 5.078 8.996 -5.052 1.00 86.19 121 VAL A C 1
ATOM 930 O O . VAL A 1 121 ? 5.997 8.225 -5.318 1.00 86.19 121 VAL A O 1
ATOM 933 N N . GLU A 1 122 ? 5.222 10.313 -5.179 1.00 88.06 122 GLU A N 1
ATOM 934 C CA . GLU A 1 122 ? 6.472 10.964 -5.582 1.00 88.06 122 GLU A CA 1
ATOM 935 C C . GLU A 1 122 ? 7.565 10.807 -4.521 1.00 88.06 122 GLU A C 1
ATOM 937 O O . GLU A 1 122 ? 8.730 10.609 -4.868 1.00 88.06 122 GLU A O 1
ATOM 942 N N . ALA A 1 123 ? 7.205 10.822 -3.233 1.00 85.62 123 ALA A N 1
ATOM 943 C CA . ALA A 1 123 ? 8.141 10.543 -2.145 1.00 85.62 123 ALA A CA 1
ATOM 944 C C . ALA A 1 123 ? 8.684 9.101 -2.178 1.00 85.62 123 ALA A C 1
ATOM 946 O O . ALA A 1 123 ? 9.798 8.870 -1.711 1.00 85.62 123 ALA A O 1
ATOM 947 N N . LEU A 1 124 ? 7.957 8.157 -2.792 1.00 82.88 124 LEU A N 1
ATOM 948 C CA . LEU A 1 124 ? 8.437 6.795 -3.071 1.00 82.88 124 LEU A CA 1
ATOM 949 C C . LEU A 1 124 ? 9.399 6.724 -4.277 1.00 82.88 124 LEU A C 1
ATOM 951 O O . LEU A 1 124 ? 9.920 5.658 -4.598 1.00 82.88 124 LEU A O 1
ATOM 955 N N . GLY A 1 125 ? 9.661 7.849 -4.953 1.00 86.31 125 GLY A N 1
ATOM 956 C CA . GLY A 1 125 ? 10.582 7.939 -6.089 1.00 86.31 125 GLY A CA 1
ATOM 957 C C . GLY A 1 125 ? 9.935 7.721 -7.459 1.00 86.31 125 GLY A C 1
ATOM 958 O O . GLY A 1 125 ? 10.647 7.660 -8.464 1.00 86.31 125 GLY A O 1
ATOM 959 N N . PHE A 1 126 ? 8.604 7.627 -7.529 1.00 90.38 126 PHE A N 1
ATOM 960 C CA . PHE A 1 126 ? 7.875 7.523 -8.793 1.00 90.38 126 PHE A CA 1
ATOM 961 C C . PHE A 1 126 ? 7.582 8.897 -9.390 1.00 90.38 126 PHE A C 1
ATOM 963 O O . PHE A 1 126 ? 7.267 9.854 -8.687 1.00 90.38 126 PHE A O 1
ATOM 970 N N . LYS A 1 127 ? 7.623 9.000 -10.718 1.00 91.19 127 LYS A N 1
ATOM 971 C CA . LYS A 1 127 ? 7.091 10.172 -11.419 1.00 91.19 127 LYS A CA 1
ATOM 972 C C . LYS A 1 127 ? 5.594 9.993 -11.605 1.00 91.19 127 LYS A C 1
ATOM 974 O O . LYS A 1 127 ? 5.159 8.920 -12.002 1.00 91.19 127 LYS A O 1
ATOM 979 N N . VAL A 1 128 ? 4.804 11.035 -11.382 1.00 87.69 128 VAL A N 1
ATOM 980 C CA . VAL A 1 128 ? 3.356 10.972 -11.602 1.00 87.69 128 VAL A CA 1
ATOM 981 C C . VAL A 1 128 ? 2.970 11.842 -12.788 1.00 87.69 128 VAL A C 1
ATOM 983 O O . VAL A 1 128 ? 3.302 13.026 -12.843 1.00 87.69 128 VAL A O 1
ATOM 986 N N . VAL A 1 129 ? 2.238 11.262 -13.739 1.00 80.69 129 VAL A N 1
ATOM 987 C CA . VAL A 1 129 ? 1.631 12.014 -14.842 1.00 80.69 129 VAL A CA 1
ATOM 988 C C . VAL A 1 129 ? 0.179 12.328 -14.494 1.00 80.69 129 VAL A C 1
ATOM 990 O O . VAL A 1 129 ? -0.585 11.478 -14.038 1.00 80.69 129 VAL A O 1
ATOM 993 N N . SER A 1 130 ? -0.158 13.610 -14.620 1.00 60.72 130 SER A N 1
ATOM 994 C CA . SER A 1 130 ? -1.284 14.249 -13.938 1.00 60.72 130 SER A CA 1
ATOM 995 C C . SER A 1 130 ? -2.427 14.678 -14.845 1.00 60.72 130 SER A C 1
ATOM 997 O O . SER A 1 130 ? -3.442 15.171 -14.343 1.00 60.72 130 SER A O 1
ATOM 999 N N . ASP A 1 131 ? -2.268 14.550 -16.154 1.00 57.06 131 ASP A N 1
ATOM 1000 C CA . ASP A 1 131 ? -3.186 15.122 -17.112 1.00 57.06 131 ASP A CA 1
ATOM 1001 C C . ASP A 1 131 ? -4.424 14.242 -17.283 1.00 57.06 131 ASP A C 1
ATOM 1003 O O . ASP A 1 131 ? -4.460 13.232 -17.980 1.00 57.06 131 ASP A O 1
ATOM 1007 N N . SER A 1 132 ? -5.515 14.742 -16.707 1.00 54.03 132 SER A N 1
ATOM 1008 C CA . SER A 1 132 ? -6.888 14.364 -17.045 1.00 54.03 132 SER A CA 1
ATOM 1009 C C . SER A 1 132 ? -7.196 14.469 -18.546 1.00 54.03 132 SER A C 1
ATOM 1011 O O . SER A 1 132 ? -8.212 13.949 -18.986 1.00 54.03 132 SER A O 1
ATOM 1013 N N . ALA A 1 133 ? -6.323 15.100 -19.343 1.00 54.50 133 ALA A N 1
ATOM 1014 C CA . ALA A 1 133 ? -6.406 15.124 -20.800 1.00 54.50 133 ALA A CA 1
ATOM 1015 C C . ALA A 1 133 ? -6.172 13.744 -21.447 1.00 54.50 133 ALA A C 1
ATOM 1017 O O . ALA A 1 133 ? -6.638 13.525 -22.563 1.00 54.50 133 ALA A O 1
ATOM 1018 N N . GLY A 1 134 ? -5.483 12.824 -20.758 1.00 54.41 134 GLY A N 1
ATOM 1019 C CA . GLY A 1 134 ? -5.306 11.434 -21.191 1.00 54.41 134 GLY A CA 1
ATOM 1020 C C . GLY A 1 134 ? -6.292 10.445 -20.558 1.00 54.41 134 GLY A C 1
ATOM 1021 O O . GLY A 1 134 ? -6.417 9.322 -21.040 1.00 54.41 134 GLY A O 1
ATOM 1022 N N . LEU A 1 135 ? -7.007 10.842 -19.498 1.00 64.69 135 LEU A N 1
ATOM 1023 C CA . LEU A 1 135 ? -7.939 9.971 -18.777 1.00 64.69 135 LEU A CA 1
ATOM 1024 C C . LEU A 1 135 ? -9.356 10.105 -19.345 1.00 64.69 135 LEU A C 1
ATOM 1026 O O . LEU A 1 135 ? -9.835 11.203 -19.630 1.00 64.69 135 LEU A O 1
ATOM 1030 N N . SER A 1 136 ? -10.057 8.981 -19.496 1.00 69.19 136 SER A N 1
ATOM 1031 C CA . SER A 1 136 ? -11.458 8.997 -19.923 1.00 69.19 136 SER A CA 1
ATOM 1032 C C . SER A 1 136 ? -12.342 9.701 -18.881 1.00 69.19 136 SER A C 1
ATOM 1034 O O . SER A 1 136 ? -12.041 9.724 -17.687 1.00 69.19 136 SER A O 1
ATOM 1036 N N . SER A 1 137 ? -13.482 10.249 -19.305 1.00 75.00 137 SER A N 1
ATOM 1037 C CA . SER A 1 137 ? -14.454 10.870 -18.390 1.00 75.00 137 SER A CA 1
ATOM 1038 C C . SER A 1 137 ? -14.981 9.905 -17.319 1.00 75.00 137 SER A C 1
ATOM 1040 O O . SER A 1 137 ? -15.311 10.338 -16.220 1.00 75.00 137 SER A O 1
ATOM 1042 N N . GLN A 1 138 ? -15.017 8.602 -17.613 1.00 76.44 138 GLN A N 1
ATOM 1043 C CA . GLN A 1 138 ? -15.334 7.542 -16.648 1.00 76.44 138 GLN A CA 1
ATOM 1044 C C . GLN A 1 138 ? -14.252 7.434 -15.571 1.00 76.44 138 GLN A C 1
ATOM 1046 O O . GLN A 1 138 ? -14.552 7.381 -14.383 1.00 76.44 138 GLN A O 1
ATOM 1051 N N . ARG A 1 139 ? -12.986 7.499 -15.984 1.00 71.56 139 ARG A N 1
ATOM 1052 C CA . ARG A 1 139 ? -11.843 7.377 -15.085 1.00 71.56 139 ARG A CA 1
ATOM 1053 C C . ARG A 1 139 ? -11.731 8.546 -14.110 1.00 71.56 139 ARG A C 1
ATOM 1055 O O . ARG A 1 139 ? -11.379 8.357 -12.952 1.00 71.56 139 ARG A O 1
ATOM 1062 N N . VAL A 1 140 ? -12.085 9.749 -14.561 1.00 72.31 140 VAL A N 1
ATOM 1063 C CA . VAL A 1 140 ? -12.182 10.924 -13.682 1.00 72.31 140 VAL A CA 1
ATOM 1064 C C . VAL A 1 140 ? -13.233 10.702 -12.588 1.00 72.31 140 VAL A C 1
ATOM 1066 O O . VAL A 1 140 ? -12.954 10.965 -11.423 1.00 72.31 140 VAL A O 1
ATOM 1069 N N . GLN A 1 141 ? -14.400 10.147 -12.931 1.00 77.94 141 GLN A N 1
ATOM 1070 C CA . GLN A 1 141 ? -15.462 9.860 -1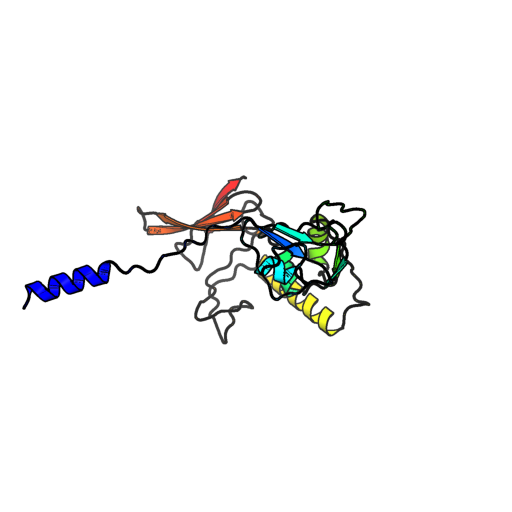1.956 1.00 77.94 141 GLN A CA 1
ATOM 1071 C C . GLN A 1 141 ? -15.057 8.781 -10.943 1.00 77.94 141 GLN A C 1
ATOM 1073 O O . GLN A 1 141 ? -15.412 8.876 -9.769 1.00 77.94 141 GLN A O 1
ATOM 1078 N N . GLU A 1 142 ? -14.311 7.763 -11.376 1.00 78.38 142 GLU A N 1
ATOM 1079 C CA . GLU A 1 142 ? -13.767 6.730 -10.484 1.00 78.38 142 GLU A CA 1
ATOM 1080 C C . GLU A 1 142 ? -12.785 7.317 -9.473 1.00 78.38 142 GLU A C 1
ATOM 1082 O O . GLU A 1 142 ? -12.923 7.071 -8.275 1.00 78.38 142 GLU A O 1
ATOM 1087 N N . VAL A 1 143 ? -11.841 8.136 -9.949 1.00 74.00 143 VAL A N 1
ATOM 1088 C CA . VAL A 1 143 ? -10.874 8.834 -9.097 1.00 74.00 143 VAL A CA 1
ATOM 1089 C C . VAL A 1 143 ? -11.598 9.710 -8.075 1.00 74.00 143 VAL A C 1
ATOM 1091 O O . VAL A 1 143 ? -11.359 9.556 -6.884 1.00 74.00 143 VAL A O 1
ATOM 1094 N N . GLU A 1 144 ? -12.542 10.553 -8.503 1.00 76.69 144 GLU A N 1
ATOM 1095 C CA . GLU A 1 144 ? -13.304 11.429 -7.599 1.00 76.69 144 GLU A CA 1
ATOM 1096 C C . GLU A 1 144 ? -14.101 10.646 -6.543 1.00 76.69 144 GLU A C 1
ATOM 1098 O O . GLU A 1 144 ? -14.108 11.005 -5.361 1.00 76.69 144 GLU A O 1
ATOM 1103 N N . LYS A 1 145 ? -14.760 9.552 -6.948 1.00 78.62 145 LYS A N 1
ATOM 1104 C CA . LYS A 1 145 ? -15.513 8.688 -6.031 1.00 78.62 145 LYS A CA 1
ATOM 1105 C C . LYS A 1 145 ? -14.589 8.032 -5.006 1.00 78.62 145 LYS A C 1
ATOM 1107 O O . LYS A 1 145 ? -14.934 7.967 -3.825 1.00 78.62 145 LYS A O 1
ATOM 1112 N N . PHE A 1 146 ? -13.431 7.557 -5.451 1.00 76.50 146 PHE A N 1
ATOM 1113 C CA . PHE A 1 146 ? -12.435 6.942 -4.588 1.00 76.50 146 PHE A CA 1
ATOM 1114 C C . PHE A 1 146 ? -11.856 7.950 -3.582 1.00 76.50 146 PHE A C 1
ATOM 1116 O O . PHE A 1 146 ? -11.841 7.669 -2.382 1.00 76.50 146 PHE A O 1
ATOM 1123 N N . THR A 1 147 ? -11.489 9.153 -4.033 1.00 73.50 147 THR A N 1
ATOM 1124 C CA . THR A 1 147 ? -11.033 10.254 -3.170 1.00 73.50 147 THR A CA 1
ATOM 1125 C C . THR A 1 147 ? -12.044 10.552 -2.063 1.00 73.50 147 THR A C 1
ATOM 1127 O O . THR A 1 147 ? -11.679 10.649 -0.890 1.00 73.50 147 THR A O 1
ATOM 1130 N N . ALA A 1 148 ? -13.331 10.655 -2.411 1.00 74.06 148 ALA A N 1
ATOM 1131 C CA . ALA A 1 148 ? -14.392 10.923 -1.445 1.00 74.06 148 ALA A CA 1
ATOM 1132 C C . ALA A 1 148 ? -14.548 9.787 -0.418 1.00 74.06 148 ALA A C 1
ATOM 1134 O O . ALA A 1 148 ? -14.685 10.051 0.778 1.00 74.06 148 ALA A O 1
ATOM 1135 N N . ALA A 1 149 ? -14.487 8.526 -0.860 1.00 71.81 149 ALA A N 1
ATOM 1136 C CA . ALA A 1 149 ? -14.563 7.365 0.025 1.00 71.81 149 ALA A CA 1
ATOM 1137 C C . ALA A 1 149 ? -13.364 7.292 0.987 1.00 71.81 149 ALA A C 1
ATOM 1139 O O . ALA A 1 149 ? -13.550 7.070 2.185 1.00 71.81 149 ALA A O 1
ATOM 1140 N N . TYR A 1 150 ? -12.149 7.546 0.493 1.00 72.50 150 TYR A N 1
ATOM 1141 C CA . TYR A 1 150 ? -10.941 7.585 1.315 1.00 72.50 150 TYR A CA 1
ATOM 1142 C C . TYR A 1 150 ? -10.998 8.701 2.364 1.00 72.50 150 TYR A C 1
ATOM 1144 O O . TYR A 1 150 ? -10.754 8.455 3.543 1.00 72.50 150 TYR A O 1
ATOM 1152 N N . GLN A 1 151 ? -11.381 9.920 1.970 1.00 68.25 151 GLN A N 1
ATOM 1153 C CA . GLN A 1 151 ? -11.539 11.040 2.905 1.00 68.25 151 GLN A CA 1
ATOM 1154 C C . GLN A 1 151 ? -12.588 10.743 3.983 1.00 68.25 151 GLN A C 1
ATOM 1156 O O . GLN A 1 151 ? -12.402 11.105 5.147 1.00 68.25 151 GLN A O 1
ATOM 1161 N N . HIS A 1 152 ? -13.665 10.045 3.617 1.00 69.06 152 HIS A N 1
ATOM 1162 C CA . HIS A 1 152 ? -14.681 9.611 4.568 1.00 69.06 152 HIS A CA 1
ATOM 1163 C C . HIS A 1 152 ? -14.127 8.573 5.559 1.00 69.06 152 HIS A C 1
ATOM 1165 O O . HIS A 1 152 ? -14.289 8.725 6.768 1.00 69.06 152 HIS A O 1
ATOM 1171 N N . ALA A 1 153 ? -13.395 7.568 5.073 1.00 68.06 153 ALA A N 1
ATOM 1172 C CA . ALA A 1 153 ? -12.742 6.564 5.914 1.00 68.06 153 ALA A CA 1
ATOM 1173 C C . ALA A 1 153 ? -11.641 7.150 6.823 1.00 68.06 153 ALA A C 1
ATOM 1175 O O . ALA A 1 153 ? -11.443 6.681 7.941 1.00 68.06 153 ALA A O 1
ATOM 1176 N N . ALA A 1 154 ? -10.931 8.185 6.372 1.00 67.06 154 ALA A N 1
ATOM 1177 C CA . ALA A 1 154 ? -9.828 8.794 7.113 1.00 67.06 154 ALA A CA 1
ATOM 1178 C C . ALA A 1 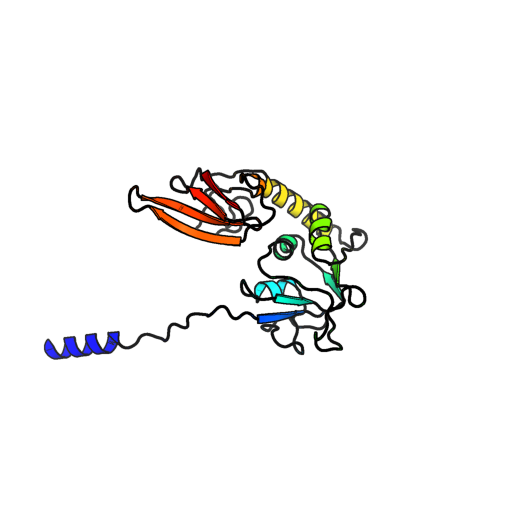154 ? -10.272 9.724 8.258 1.00 67.06 154 ALA A C 1
ATOM 1180 O O . ALA A 1 154 ? -9.439 10.127 9.068 1.00 67.06 154 ALA A O 1
ATOM 1181 N N . THR A 1 155 ? -11.553 10.097 8.326 1.00 65.19 155 THR A N 1
ATOM 1182 C CA . THR A 1 155 ? -12.038 11.133 9.258 1.00 65.19 155 THR A CA 1
ATOM 1183 C C . THR A 1 155 ? -13.199 10.692 10.142 1.00 65.19 155 THR A C 1
ATOM 1185 O O . THR A 1 155 ? -13.465 11.337 11.156 1.00 65.19 155 THR A O 1
ATOM 1188 N N . VAL A 1 156 ? -13.875 9.594 9.802 1.00 67.56 156 VAL A N 1
ATOM 1189 C CA . VAL A 1 156 ? -15.064 9.133 10.521 1.00 67.56 156 VAL A CA 1
ATOM 1190 C C . VAL A 1 156 ? -14.737 7.887 11.334 1.00 67.56 156 VAL A C 1
ATOM 1192 O O . VAL A 1 156 ? -14.405 6.840 10.782 1.00 67.56 156 VAL A O 1
ATOM 1195 N N . GLN A 1 157 ? -14.884 7.991 12.658 1.00 66.06 157 GLN A N 1
ATOM 1196 C CA . GLN A 1 157 ? -15.050 6.808 13.497 1.00 66.06 157 GLN A CA 1
ATOM 1197 C C . GLN A 1 157 ? -16.432 6.226 13.213 1.00 66.06 157 GLN A C 1
ATOM 1199 O O . GLN A 1 157 ? -17.458 6.832 13.527 1.00 66.06 157 GLN A O 1
ATOM 1204 N N . LYS A 1 158 ? -16.450 5.075 12.546 1.00 72.44 158 LYS A N 1
ATOM 1205 C CA . LYS A 1 158 ? -17.678 4.349 12.220 1.00 72.44 158 LYS A CA 1
ATOM 1206 C C . LYS A 1 158 ? -18.006 3.414 13.368 1.00 72.44 158 LYS A C 1
ATOM 1208 O O . LYS A 1 158 ? -17.091 2.838 13.947 1.00 72.44 158 LYS A O 1
ATOM 1213 N N . THR A 1 159 ? -19.288 3.242 13.662 1.00 73.44 159 THR A N 1
ATOM 1214 C CA . THR A 1 159 ? -19.769 2.274 14.649 1.00 73.44 159 THR A CA 1
ATOM 1215 C C . THR A 1 159 ? -20.945 1.490 14.076 1.00 73.44 159 THR A C 1
ATOM 1217 O O . THR A 1 159 ? -21.840 2.063 13.459 1.00 73.44 159 THR A O 1
ATOM 1220 N N . GLN A 1 160 ? -20.932 0.173 14.288 1.00 80.56 160 GLN A N 1
ATOM 1221 C CA . GLN A 1 160 ? -22.050 -0.748 14.056 1.00 80.56 160 GLN A CA 1
ATOM 1222 C C . GLN A 1 160 ? -22.679 -0.647 12.656 1.00 80.56 160 GLN A C 1
ATOM 1224 O O . GLN A 1 160 ? -23.863 -0.344 12.496 1.00 80.56 160 GLN A O 1
ATOM 1229 N N . VAL A 1 161 ? -21.889 -0.945 11.626 1.00 84.31 161 VAL A N 1
ATOM 1230 C CA . VAL A 1 161 ? -22.366 -1.062 10.249 1.00 84.31 161 VAL A CA 1
ATOM 1231 C C . VAL A 1 161 ? -22.585 -2.534 9.908 1.00 84.31 161 VAL A C 1
ATOM 1233 O O . VAL A 1 161 ? -21.639 -3.300 9.716 1.00 84.31 161 VAL A O 1
ATOM 1236 N N . THR A 1 162 ? -23.853 -2.924 9.794 1.00 89.06 162 THR A N 1
ATOM 1237 C CA . THR A 1 162 ? -24.229 -4.279 9.379 1.00 89.06 162 THR A CA 1
ATOM 1238 C C . THR A 1 162 ? -23.877 -4.523 7.917 1.00 89.06 162 THR A C 1
ATOM 1240 O O . THR A 1 162 ? -24.141 -3.682 7.054 1.00 89.06 162 THR A O 1
ATOM 1243 N N . CYS A 1 163 ? -23.366 -5.714 7.630 1.00 90.06 163 CYS A N 1
ATOM 1244 C CA . CYS A 1 163 ? -23.174 -6.194 6.277 1.00 90.06 163 CYS A CA 1
ATOM 1245 C C . CYS A 1 163 ? -24.525 -6.416 5.590 1.00 90.06 163 CYS A C 1
ATOM 1247 O O . CYS A 1 163 ? -25.262 -7.353 5.907 1.00 90.06 163 CYS A O 1
ATOM 1249 N N . GLN A 1 164 ? -24.863 -5.560 4.628 1.00 91.25 164 GLN A N 1
ATOM 1250 C CA . GLN A 1 164 ? -26.086 -5.684 3.841 1.00 91.25 164 GLN A CA 1
ATOM 1251 C C . GLN A 1 164 ? -25.738 -5.784 2.362 1.00 91.25 164 GLN A C 1
ATOM 1253 O O . GLN A 1 164 ? -25.025 -4.949 1.816 1.00 91.25 164 GLN A O 1
ATOM 1258 N N . ASN A 1 165 ? -26.264 -6.814 1.694 1.00 89.75 165 ASN A N 1
ATOM 1259 C CA . ASN A 1 165 ? -26.017 -7.070 0.270 1.00 89.75 165 ASN A CA 1
ATOM 1260 C C . ASN A 1 165 ? -24.519 -7.164 -0.095 1.00 89.75 165 ASN A C 1
ATOM 1262 O O . ASN A 1 165 ? -24.126 -6.746 -1.179 1.00 89.75 165 ASN A O 1
ATOM 1266 N N . GLY A 1 166 ? -23.692 -7.706 0.806 1.00 88.56 166 GLY A N 1
ATOM 1267 C CA . GLY A 1 166 ? -22.253 -7.885 0.584 1.00 88.56 166 GLY A CA 1
ATOM 1268 C C . GLY A 1 166 ? -21.397 -6.642 0.839 1.00 88.56 166 GLY A C 1
ATOM 1269 O O . GLY A 1 166 ? -20.209 -6.672 0.532 1.00 88.56 166 GLY A O 1
ATOM 1270 N N . ALA A 1 167 ? -21.967 -5.566 1.398 1.00 87.25 167 ALA A N 1
ATOM 1271 C CA . ALA A 1 167 ? -21.215 -4.369 1.763 1.00 87.25 167 ALA A CA 1
ATOM 1272 C C . ALA A 1 167 ? -21.569 -3.827 3.160 1.00 87.25 167 ALA A C 1
ATOM 1274 O O . ALA A 1 167 ? -22.730 -3.835 3.575 1.00 87.25 167 ALA A O 1
ATOM 1275 N N . ALA A 1 168 ? -20.557 -3.312 3.860 1.00 87.12 168 ALA A N 1
ATOM 1276 C CA . ALA A 1 168 ? -20.667 -2.568 5.110 1.00 87.12 168 ALA A CA 1
ATOM 1277 C C . ALA A 1 168 ? -19.948 -1.223 4.928 1.00 87.12 168 ALA A C 1
ATOM 1279 O O . ALA A 1 168 ? -18.725 -1.141 4.975 1.00 87.12 168 ALA A O 1
ATOM 1280 N N . ASP A 1 169 ? -20.724 -0.170 4.656 1.00 78.44 169 ASP A N 1
ATOM 1281 C CA . ASP A 1 169 ? -20.244 1.208 4.459 1.00 78.44 169 ASP A CA 1
ATOM 1282 C C . ASP A 1 169 ? -19.080 1.341 3.459 1.00 78.44 169 ASP A C 1
ATOM 1284 O O . ASP A 1 169 ? -18.047 1.966 3.713 1.00 78.44 169 ASP A O 1
ATOM 1288 N N . GLY A 1 170 ? -19.267 0.697 2.304 1.00 75.38 170 GLY A N 1
ATOM 1289 C CA . GLY A 1 170 ? -18.332 0.712 1.180 1.00 75.38 170 GLY A CA 1
ATOM 1290 C C . GLY A 1 170 ? -17.276 -0.393 1.209 1.00 75.38 170 GLY A C 1
ATOM 1291 O O . GLY A 1 170 ? -16.643 -0.617 0.181 1.00 75.38 170 GLY A O 1
ATOM 1292 N N . TYR A 1 171 ? -17.118 -1.108 2.325 1.00 78.62 171 TYR A N 1
ATOM 1293 C CA . TYR A 1 171 ? -16.237 -2.272 2.410 1.00 78.62 171 TYR A CA 1
ATOM 1294 C C . TYR A 1 171 ? -16.982 -3.544 2.017 1.00 78.62 171 TYR A C 1
ATOM 1296 O O . TYR A 1 171 ? -18.101 -3.770 2.481 1.00 78.62 171 TYR A O 1
ATOM 1304 N N . GLU A 1 172 ? -16.364 -4.382 1.186 1.00 83.06 172 GLU A N 1
ATOM 1305 C CA . GLU A 1 172 ? -16.887 -5.719 0.907 1.00 83.06 172 GLU A CA 1
ATOM 1306 C C . GLU A 1 172 ? -16.916 -6.551 2.193 1.00 83.06 172 GLU A C 1
ATOM 1308 O O . GLU A 1 172 ? -15.974 -6.541 2.986 1.00 83.06 172 GLU A O 1
ATOM 1313 N N . CYS A 1 173 ? -18.009 -7.274 2.414 1.00 86.94 173 CYS A N 1
ATOM 1314 C CA . CYS A 1 173 ? -18.196 -8.083 3.610 1.00 86.94 173 CYS A CA 1
ATOM 1315 C C . CYS A 1 173 ? -18.940 -9.382 3.287 1.00 86.94 173 CYS A C 1
ATOM 1317 O O . CYS A 1 173 ? -19.819 -9.431 2.425 1.00 86.94 173 CYS A O 1
ATOM 1319 N N . ALA A 1 174 ? -18.602 -10.451 4.010 1.00 90.69 174 ALA A N 1
ATOM 1320 C CA . ALA A 1 174 ? -19.241 -11.757 3.880 1.00 90.69 174 ALA A CA 1
ATOM 1321 C C . ALA A 1 174 ? -19.496 -12.356 5.267 1.00 90.69 174 ALA A C 1
ATOM 1323 O O . ALA A 1 174 ? -18.602 -12.939 5.874 1.00 90.69 174 ALA A O 1
ATOM 1324 N N . ASN A 1 175 ? -20.730 -12.210 5.766 1.00 86.44 175 ASN A N 1
ATOM 1325 C CA . ASN A 1 175 ? -21.140 -12.643 7.112 1.00 86.44 175 ASN A CA 1
ATOM 1326 C C . ASN A 1 175 ? -20.267 -12.068 8.246 1.00 86.44 175 ASN A C 1
ATOM 1328 O O . ASN A 1 175 ? -20.101 -12.707 9.284 1.00 86.44 175 ASN A O 1
ATOM 1332 N N . ILE A 1 176 ? -19.708 -10.875 8.040 1.00 88.31 176 ILE A N 1
ATOM 1333 C CA . ILE A 1 176 ? -18.950 -10.131 9.043 1.00 88.31 176 ILE A CA 1
ATOM 1334 C C . ILE A 1 176 ? -19.413 -8.679 9.022 1.00 88.31 176 ILE A C 1
ATOM 1336 O O . ILE A 1 176 ? -19.564 -8.103 7.947 1.00 88.31 176 ILE A O 1
ATOM 1340 N N . ASP A 1 177 ? -19.648 -8.105 10.195 1.00 88.44 177 ASP A N 1
ATOM 1341 C CA . ASP A 1 177 ? -20.080 -6.717 10.338 1.00 88.44 177 ASP A CA 1
ATOM 1342 C C . ASP A 1 177 ? -18.882 -5.813 10.651 1.00 88.44 177 ASP A C 1
ATOM 1344 O O . ASP A 1 177 ? -17.947 -6.219 11.346 1.00 88.44 177 ASP A O 1
ATOM 1348 N N . LEU A 1 178 ? -18.920 -4.567 10.173 1.00 87.62 178 LEU A N 1
ATOM 1349 C CA . LEU A 1 178 ? -17.954 -3.545 10.570 1.00 87.62 178 LEU A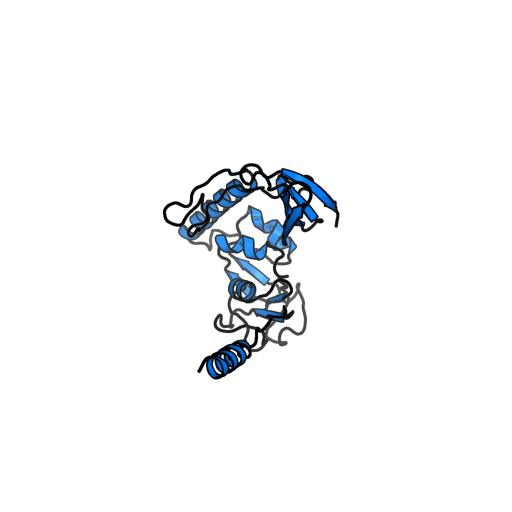 CA 1
ATOM 1350 C C . LEU A 1 178 ? -18.433 -2.913 11.879 1.00 87.62 178 LEU A C 1
ATOM 1352 O O . LEU A 1 178 ? -19.316 -2.056 11.895 1.00 87.62 178 LEU A O 1
ATOM 1356 N N . VAL A 1 179 ? -17.855 -3.354 12.993 1.00 88.12 179 VAL A N 1
ATOM 1357 C CA . VAL A 1 179 ? -18.298 -2.944 14.331 1.00 88.12 179 VAL A CA 1
ATOM 1358 C C . VAL A 1 179 ? -17.736 -1.583 14.737 1.00 88.12 179 VAL A C 1
ATOM 1360 O O . VAL A 1 179 ? -18.477 -0.768 15.287 1.00 88.12 179 VAL A O 1
ATOM 1363 N N . ALA A 1 180 ? -16.465 -1.319 14.436 1.00 88.06 180 ALA A N 1
ATOM 1364 C CA . ALA A 1 180 ? -15.836 -0.028 14.671 1.00 88.06 180 ALA A CA 1
ATOM 1365 C C . ALA A 1 180 ? -14.669 0.228 13.708 1.00 88.06 180 ALA A C 1
ATOM 1367 O O . ALA A 1 180 ? -14.066 -0.712 13.190 1.00 88.06 180 ALA A O 1
ATOM 1368 N N . GLN A 1 181 ? -14.329 1.502 13.499 1.00 87.31 181 GLN A N 1
ATOM 1369 C CA . GLN A 1 181 ? -13.145 1.921 12.745 1.00 87.31 181 GLN A CA 1
ATOM 1370 C C . GLN A 1 181 ? -12.406 3.047 13.474 1.00 87.31 181 GLN A C 1
ATOM 1372 O O . GLN A 1 181 ? -12.992 4.093 13.750 1.00 87.31 181 GLN A O 1
ATOM 1377 N N . LEU A 1 182 ? -11.107 2.855 13.726 1.00 87.88 182 LEU A N 1
ATOM 1378 C CA . LEU A 1 182 ? -10.201 3.892 14.224 1.00 87.88 182 LEU A CA 1
ATOM 1379 C C . LEU A 1 182 ? -9.334 4.416 13.069 1.00 87.88 182 LEU A C 1
ATOM 1381 O O . LEU A 1 182 ? -8.456 3.692 12.596 1.00 87.88 182 LEU A O 1
ATOM 1385 N N . PRO A 1 183 ? -9.565 5.643 12.571 1.00 87.19 183 PRO A N 1
ATOM 1386 C CA . PRO A 1 183 ? -8.743 6.200 11.502 1.00 87.19 183 PRO A CA 1
ATOM 1387 C C . PRO A 1 183 ? -7.334 6.544 12.014 1.00 87.19 183 PRO A C 1
ATOM 1389 O O . PRO A 1 183 ? -7.185 6.999 13.147 1.00 87.19 183 PRO A O 1
ATOM 1392 N N . LEU A 1 184 ? -6.297 6.386 11.182 1.00 87.50 184 LEU A N 1
ATOM 1393 C CA . LEU A 1 184 ? -4.896 6.638 11.573 1.00 87.50 184 LEU A CA 1
ATOM 1394 C C . LEU A 1 184 ? -4.659 8.023 12.211 1.00 87.50 184 LEU A C 1
ATOM 1396 O O . LEU A 1 184 ? -3.995 8.083 13.244 1.00 87.50 184 LEU A O 1
ATOM 1400 N N . PRO A 1 185 ? -5.258 9.128 11.718 1.00 87.12 185 PRO A N 1
ATOM 1401 C CA . PRO A 1 185 ? -5.115 10.432 12.366 1.00 87.12 185 PRO A CA 1
ATOM 1402 C C . PRO A 1 185 ? -5.728 10.538 13.773 1.00 87.12 185 PRO A C 1
ATOM 1404 O O . PRO A 1 185 ? -5.488 11.535 14.447 1.00 87.12 185 PRO A O 1
ATOM 1407 N N . SER A 1 186 ? -6.545 9.568 14.207 1.00 88.31 186 SER A N 1
ATOM 1408 C CA . SER A 1 186 ? -7.133 9.552 15.557 1.00 88.31 186 SER A CA 1
ATOM 1409 C C . SER A 1 186 ? -6.201 8.998 16.632 1.00 88.31 186 SER A C 1
ATOM 1411 O O . SER A 1 186 ? -6.454 9.239 17.810 1.00 88.31 186 SER A O 1
ATOM 1413 N N . PHE A 1 187 ? -5.129 8.301 16.245 1.00 91.94 187 PHE A N 1
ATOM 1414 C CA . PHE A 1 187 ? -4.114 7.845 17.190 1.00 91.94 187 PHE A CA 1
ATOM 1415 C C . PHE A 1 187 ? -3.272 9.018 17.677 1.00 91.94 187 PHE A C 1
ATOM 1417 O O . PHE A 1 187 ? -2.915 9.916 16.909 1.00 91.94 187 PHE A O 1
ATOM 1424 N N . SER A 1 188 ? -2.885 8.967 18.946 1.00 94.31 188 SER A N 1
ATOM 1425 C CA . SER A 1 188 ? -2.079 9.996 19.599 1.00 94.31 188 SER A CA 1
ATOM 1426 C C . SER A 1 188 ? -0.731 10.263 18.911 1.00 94.31 188 SER A C 1
ATOM 1428 O O . SER A 1 188 ? -0.240 11.393 18.955 1.00 94.31 188 SER A O 1
ATOM 1430 N N . SER A 1 189 ? -0.150 9.265 18.232 1.00 92.06 189 SER A N 1
ATOM 1431 C CA . SER A 1 189 ? 1.103 9.405 17.478 1.00 92.06 189 SER A CA 1
ATOM 1432 C C . SER A 1 189 ? 0.922 9.918 16.041 1.00 92.06 189 SER A C 1
ATOM 1434 O O . SER A 1 189 ? 1.918 10.201 15.374 1.00 92.06 189 SER A O 1
ATOM 1436 N N . THR A 1 190 ? -0.311 10.066 15.541 1.00 90.38 190 THR A N 1
ATOM 1437 C CA . THR A 1 190 ? -0.630 10.496 14.160 1.00 90.38 190 THR A CA 1
ATOM 1438 C C . THR A 1 190 ? 0.191 9.773 13.071 1.00 90.38 190 THR A C 1
ATOM 1440 O O . THR A 1 190 ? 0.887 10.423 12.287 1.00 90.38 190 THR A O 1
ATOM 1443 N N . PRO A 1 191 ? 0.174 8.427 13.029 1.00 88.62 191 PRO A N 1
ATOM 1444 C CA . PRO A 1 191 ? 0.909 7.651 12.033 1.00 88.62 191 PRO A CA 1
ATOM 1445 C C . PRO A 1 191 ? 0.398 7.929 10.613 1.00 88.62 191 PRO A C 1
ATOM 1447 O O . PRO A 1 191 ? -0.787 8.194 10.403 1.00 88.62 191 PRO A O 1
ATOM 1450 N N . SER A 1 192 ? 1.288 7.830 9.624 1.00 80.56 192 SER A N 1
ATOM 1451 C CA . SER A 1 192 ? 0.911 7.939 8.205 1.00 80.56 192 SER A CA 1
ATOM 1452 C C . SER A 1 192 ? 0.539 6.592 7.589 1.00 80.56 192 SER A C 1
ATOM 1454 O O . SER A 1 192 ? -0.152 6.553 6.576 1.00 80.56 192 SER A O 1
ATOM 1456 N N . SER A 1 193 ? 0.976 5.497 8.205 1.00 79.81 193 SER A N 1
ATOM 1457 C CA . SER A 1 193 ? 0.687 4.130 7.784 1.00 79.81 193 SER A CA 1
ATOM 1458 C C . SER A 1 193 ? 0.711 3.197 8.996 1.00 79.81 193 SER A C 1
ATOM 1460 O O . SER A 1 193 ? 1.339 3.471 10.024 1.00 79.81 193 SER A O 1
ATOM 1462 N N . ALA A 1 194 ? -0.011 2.088 8.880 1.00 85.94 194 ALA A N 1
ATOM 1463 C CA . ALA A 1 194 ? -0.007 1.007 9.851 1.00 85.94 194 ALA A CA 1
ATOM 1464 C C . ALA A 1 194 ? 0.383 -0.300 9.167 1.00 85.94 194 ALA A C 1
ATOM 1466 O O . ALA A 1 194 ? 0.275 -0.448 7.950 1.00 85.94 194 ALA A O 1
ATOM 1467 N N . SER A 1 195 ? 0.843 -1.235 9.979 1.00 81.56 195 SER A N 1
ATOM 1468 C CA . SER A 1 195 ? 1.202 -2.588 9.596 1.00 81.56 195 SER A CA 1
ATOM 1469 C C . SER A 1 195 ? 0.374 -3.579 10.423 1.00 81.56 195 SER A C 1
ATOM 1471 O O . SER A 1 195 ? -0.735 -3.266 10.854 1.00 81.56 195 SER A O 1
ATOM 1473 N N . ASP A 1 196 ? 0.904 -4.787 10.580 1.00 81.25 196 ASP A N 1
ATOM 1474 C CA . ASP A 1 196 ? 0.299 -5.954 11.209 1.00 81.25 196 ASP A CA 1
ATOM 1475 C C . ASP A 1 196 ? -0.449 -5.674 12.521 1.00 81.25 196 ASP A C 1
ATOM 1477 O O . ASP A 1 196 ? -0.141 -4.736 13.264 1.00 81.25 196 ASP A O 1
ATOM 1481 N N . ILE A 1 197 ? -1.398 -6.555 12.831 1.00 90.50 197 ILE A N 1
ATOM 1482 C CA . ILE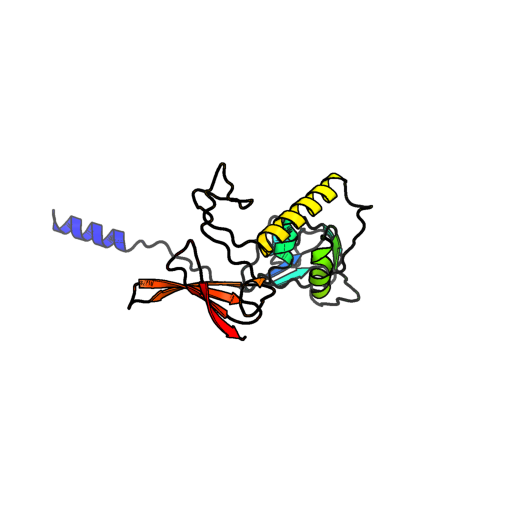 A 1 197 ? -2.194 -6.510 14.056 1.00 90.50 197 ILE A CA 1
ATOM 1483 C C . ILE A 1 197 ? -2.069 -7.830 14.813 1.00 90.50 197 ILE A C 1
ATOM 1485 O O . ILE A 1 197 ? -2.157 -8.912 14.235 1.00 90.50 197 ILE A O 1
ATOM 1489 N N . TRP A 1 198 ? -1.892 -7.742 16.128 1.00 93.44 198 TRP A N 1
ATOM 1490 C CA . TRP A 1 198 ? -1.887 -8.891 17.030 1.00 93.44 198 TRP A CA 1
ATOM 1491 C C . TRP A 1 198 ? -2.923 -8.707 18.144 1.00 93.44 198 TRP A C 1
ATOM 1493 O O . TRP A 1 198 ? -3.253 -7.581 18.503 1.00 93.44 198 TRP A O 1
ATOM 1503 N N . GLY A 1 199 ? -3.434 -9.804 18.706 1.00 95.00 199 GLY A N 1
ATOM 1504 C CA . GLY A 1 199 ? -4.388 -9.789 19.821 1.00 95.00 199 GLY A CA 1
ATOM 1505 C C . GLY A 1 199 ? -3.790 -10.280 21.144 1.00 95.00 199 GLY A C 1
ATOM 1506 O O . GLY A 1 199 ? -3.051 -11.266 21.176 1.00 95.00 199 GLY A O 1
ATOM 1507 N N . HIS A 1 200 ? -4.134 -9.628 22.251 1.00 95.25 200 HIS A N 1
ATOM 1508 C CA . HIS A 1 200 ? -3.817 -10.076 23.606 1.00 95.25 200 HIS A CA 1
ATOM 1509 C C . HIS A 1 200 ? -5.076 -10.100 24.474 1.00 95.25 200 HIS A C 1
ATOM 1511 O O . HIS A 1 200 ? -5.892 -9.192 24.393 1.00 95.25 200 HIS A O 1
ATOM 1517 N N . VAL A 1 201 ? -5.207 -11.115 25.330 1.00 96.69 201 VAL A N 1
ATOM 1518 C CA . VAL A 1 201 ? -6.278 -11.200 26.331 1.00 96.69 201 VAL A CA 1
ATOM 1519 C C . VAL A 1 201 ? -5.642 -11.163 27.715 1.00 96.69 201 VAL A C 1
ATOM 1521 O O . VAL A 1 201 ? -4.833 -12.035 28.045 1.00 96.69 201 VAL A O 1
ATOM 1524 N N . ASP A 1 202 ? -6.002 -10.171 28.528 1.00 95.69 202 ASP A N 1
ATOM 1525 C CA . ASP A 1 202 ? -5.549 -10.078 29.915 1.00 95.69 202 ASP A CA 1
ATOM 1526 C C . ASP A 1 202 ? -6.280 -11.127 30.763 1.00 95.69 202 ASP A C 1
ATOM 1528 O O . ASP A 1 202 ? -7.495 -11.100 30.950 1.00 95.69 202 ASP A O 1
ATOM 1532 N N . MET A 1 203 ? -5.522 -12.078 31.308 1.00 95.94 203 MET A N 1
ATOM 1533 C CA . MET A 1 203 ? -6.064 -13.192 32.089 1.00 95.94 203 MET A CA 1
ATOM 1534 C C . MET A 1 203 ? -6.660 -12.773 33.444 1.00 95.94 203 MET A C 1
ATOM 1536 O O . MET A 1 203 ? -7.337 -13.583 34.076 1.00 95.94 203 MET A O 1
ATOM 1540 N N . ASN A 1 204 ? -6.402 -11.550 33.920 1.00 96.06 204 ASN A N 1
ATOM 1541 C CA . ASN A 1 204 ? -6.888 -11.082 35.220 1.00 96.06 204 ASN A CA 1
ATOM 1542 C C . ASN A 1 204 ? -8.328 -10.557 35.163 1.00 96.06 204 ASN A C 1
ATOM 1544 O O . ASN A 1 204 ? -9.072 -10.705 36.132 1.00 96.06 204 ASN A O 1
ATOM 1548 N N . ASN A 1 205 ? -8.707 -9.920 34.055 1.00 95.06 205 ASN A N 1
ATOM 1549 C CA . ASN A 1 205 ? -10.000 -9.247 33.876 1.00 95.06 205 ASN A CA 1
ATOM 1550 C C . ASN A 1 205 ? -10.757 -9.711 32.617 1.00 95.06 205 ASN A C 1
ATOM 1552 O O . ASN A 1 205 ? -11.951 -9.447 32.515 1.00 95.06 205 ASN A O 1
ATOM 1556 N N . GLY A 1 206 ? -10.106 -10.448 31.711 1.00 95.44 206 GLY A N 1
ATOM 1557 C CA . GLY A 1 206 ? -10.682 -10.904 30.447 1.00 95.44 206 GLY A CA 1
ATOM 1558 C C . GLY A 1 206 ? -10.721 -9.833 29.357 1.00 95.44 206 GLY A C 1
ATOM 1559 O O . GLY A 1 206 ? -11.359 -10.062 28.335 1.00 95.44 206 GLY A O 1
ATOM 1560 N N . ASN A 1 207 ? -10.073 -8.685 29.566 1.00 96.44 207 ASN A N 1
ATOM 1561 C CA . ASN A 1 207 ? -10.040 -7.604 28.589 1.00 96.44 207 ASN A CA 1
ATOM 1562 C C . ASN A 1 207 ? -9.231 -8.012 27.355 1.00 96.44 207 ASN A C 1
ATOM 1564 O O . ASN A 1 207 ? -8.176 -8.643 27.471 1.00 96.44 207 ASN A O 1
ATOM 1568 N N . GLU A 1 208 ? -9.705 -7.611 26.181 1.00 97.31 208 GLU A N 1
ATOM 1569 C CA . GLU A 1 208 ? -9.055 -7.888 24.904 1.00 97.31 208 GLU A CA 1
ATOM 1570 C C . GLU A 1 208 ? -8.375 -6.625 24.374 1.00 97.31 208 GLU A C 1
ATOM 1572 O O . GLU A 1 208 ? -8.929 -5.527 24.424 1.00 97.31 208 GLU A O 1
ATOM 1577 N N . TYR A 1 209 ? -7.166 -6.788 23.848 1.00 97.00 209 TYR A N 1
ATOM 1578 C CA . TYR A 1 209 ? -6.335 -5.708 23.339 1.00 97.00 209 TYR A CA 1
ATOM 1579 C C . TYR A 1 209 ? -5.839 -6.030 21.935 1.00 97.00 209 TYR A C 1
ATOM 1581 O O . TYR A 1 209 ? -5.321 -7.119 21.683 1.00 97.00 209 TYR A O 1
ATOM 1589 N N . ALA A 1 210 ? -5.932 -5.052 21.042 1.00 96.62 210 ALA A N 1
ATOM 1590 C CA . ALA A 1 210 ? -5.252 -5.059 19.760 1.00 96.62 210 ALA A CA 1
ATOM 1591 C C . ALA A 1 210 ? -3.906 -4.330 19.875 1.00 96.62 210 ALA A C 1
ATOM 1593 O O . ALA A 1 210 ? -3.820 -3.203 20.362 1.00 96.62 210 ALA A O 1
ATOM 1594 N N . LEU A 1 211 ? -2.850 -4.983 19.407 1.00 96.06 211 LEU A N 1
ATOM 1595 C CA . LEU A 1 211 ? -1.512 -4.430 19.245 1.00 96.06 211 LEU A CA 1
ATOM 1596 C C . LEU A 1 211 ? -1.330 -4.127 17.763 1.00 96.06 211 LEU A C 1
ATOM 1598 O O . LEU A 1 211 ? -1.280 -5.049 16.951 1.00 96.06 211 LEU A O 1
ATOM 1602 N N . MET A 1 212 ? -1.262 -2.850 17.409 1.00 94.81 212 MET A N 1
ATOM 1603 C CA . MET A 1 212 ? -1.165 -2.400 16.024 1.00 94.81 212 MET A CA 1
ATOM 1604 C C . MET A 1 212 ? 0.240 -1.882 15.744 1.00 94.81 212 MET A C 1
ATOM 1606 O O . MET A 1 212 ? 0.705 -0.956 16.412 1.00 94.81 212 MET A O 1
ATOM 1610 N N . GLY A 1 213 ? 0.912 -2.461 14.750 1.00 92.69 213 GLY A N 1
ATOM 1611 C CA . GLY A 1 213 ? 2.153 -1.906 14.224 1.00 92.69 213 GLY A CA 1
ATOM 1612 C C . GLY A 1 213 ? 1.870 -0.607 13.477 1.00 92.69 213 GLY A C 1
ATOM 1613 O O . GLY A 1 213 ? 0.962 -0.548 12.653 1.00 92.69 213 GLY A O 1
ATOM 1614 N N . LEU A 1 214 ? 2.646 0.433 13.747 1.00 91.88 214 LEU A N 1
ATOM 1615 C CA . LEU A 1 214 ? 2.572 1.733 13.091 1.00 91.88 214 LEU A CA 1
ATOM 1616 C C . LEU A 1 214 ? 3.930 2.062 12.477 1.00 91.88 214 LEU A C 1
ATOM 1618 O O . LEU A 1 214 ? 4.969 1.619 12.965 1.00 91.88 214 LEU A O 1
ATOM 1622 N N . ASN A 1 215 ? 3.957 2.897 11.442 1.00 87.44 215 ASN A N 1
ATOM 1623 C CA . ASN A 1 215 ? 5.231 3.315 10.854 1.00 87.44 215 ASN A CA 1
ATOM 1624 C C . ASN A 1 215 ? 6.109 4.150 11.799 1.00 87.44 215 ASN A C 1
ATOM 1626 O O . ASN A 1 215 ? 7.302 4.304 11.558 1.00 87.44 215 ASN A O 1
ATOM 1630 N N . ASN A 1 216 ? 5.521 4.677 12.873 1.00 90.50 216 ASN A N 1
ATOM 1631 C CA . ASN A 1 216 ? 6.196 5.434 13.919 1.00 90.50 216 ASN A CA 1
ATOM 1632 C C . ASN A 1 216 ? 6.191 4.727 15.290 1.00 90.50 216 ASN A C 1
ATOM 1634 O O . ASN A 1 216 ? 6.461 5.379 16.303 1.00 90.50 216 ASN A O 1
ATOM 1638 N N . GLY A 1 217 ? 5.869 3.426 15.351 1.00 93.38 217 GLY A N 1
ATOM 1639 C CA . GLY A 1 217 ? 5.875 2.670 16.605 1.00 93.38 217 GLY A CA 1
ATOM 1640 C C . GLY A 1 217 ? 4.823 1.567 16.708 1.00 93.38 217 GLY A C 1
ATOM 1641 O O . GLY A 1 217 ? 4.540 0.855 15.752 1.00 93.38 217 GLY A O 1
ATOM 1642 N N . ILE A 1 218 ? 4.251 1.400 17.898 1.00 95.44 218 ILE A N 1
ATOM 1643 C CA . ILE A 1 218 ? 3.177 0.443 18.196 1.00 95.44 218 ILE A CA 1
ATOM 1644 C C . ILE A 1 218 ? 2.077 1.179 18.957 1.00 95.44 218 ILE A C 1
ATOM 1646 O O . ILE A 1 218 ? 2.377 1.901 19.908 1.00 95.44 218 ILE A O 1
ATOM 1650 N N . ALA A 1 219 ? 0.817 0.959 18.591 1.00 96.56 219 ALA A N 1
ATOM 1651 C CA . ALA A 1 219 ? -0.338 1.368 19.386 1.00 96.56 219 ALA A CA 1
ATOM 1652 C C . ALA A 1 219 ? -0.980 0.161 20.077 1.00 96.56 219 ALA A C 1
ATOM 1654 O O . ALA A 1 219 ? -1.090 -0.920 19.497 1.00 96.56 219 ALA A O 1
ATOM 1655 N N . VAL A 1 220 ? -1.418 0.357 21.318 1.00 97.44 220 VAL A N 1
ATOM 1656 C CA . VAL A 1 220 ? -2.213 -0.608 22.079 1.00 97.44 220 VAL A CA 1
ATOM 1657 C C . VAL A 1 220 ? -3.630 -0.061 22.183 1.00 97.44 220 VAL A C 1
ATOM 1659 O O . VAL A 1 220 ? -3.836 1.060 22.653 1.00 97.44 220 VAL A O 1
ATOM 1662 N N . VAL A 1 221 ? -4.602 -0.851 21.746 1.00 97.06 221 VAL A N 1
ATOM 1663 C CA . VAL A 1 221 ? -6.018 -0.483 21.693 1.00 97.06 221 VAL A CA 1
ATOM 1664 C C . VAL A 1 221 ? -6.810 -1.477 22.532 1.00 97.06 221 VAL A C 1
ATOM 1666 O O . VAL A 1 221 ? -6.735 -2.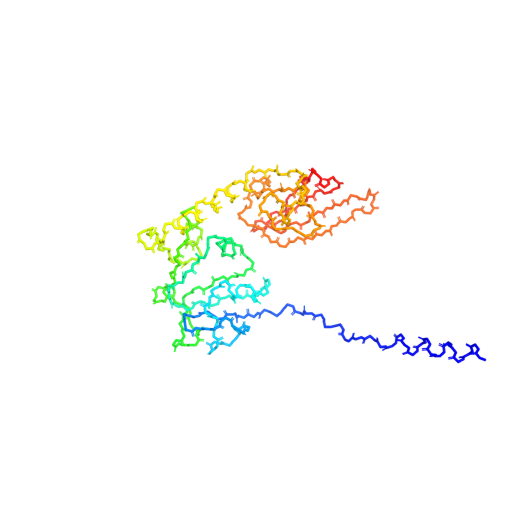676 22.288 1.00 97.06 221 VAL A O 1
ATOM 1669 N N . ASP A 1 222 ? -7.557 -0.994 23.520 1.00 96.69 222 ASP A N 1
ATOM 1670 C CA . ASP A 1 222 ? -8.548 -1.793 24.242 1.00 96.69 222 ASP A CA 1
ATOM 1671 C C . ASP A 1 222 ? -9.761 -2.018 23.333 1.00 96.69 222 ASP A C 1
ATOM 1673 O O . ASP A 1 222 ? -10.350 -1.059 22.826 1.00 96.69 222 ASP A O 1
ATOM 1677 N N . VAL A 1 223 ? -10.101 -3.286 23.104 1.00 95.75 223 VAL A N 1
ATOM 1678 C CA . VAL A 1 223 ? -11.228 -3.727 22.270 1.00 95.75 223 VAL A CA 1
ATOM 1679 C C . VAL A 1 223 ? -12.257 -4.528 23.074 1.00 95.75 223 VAL A C 1
ATOM 1681 O O . VAL A 1 223 ? -13.115 -5.188 22.494 1.00 95.75 223 VAL A O 1
ATOM 1684 N N . SER A 1 224 ? -12.212 -4.441 24.409 1.00 95.06 224 SER A N 1
ATOM 1685 C CA . SER A 1 224 ? -13.153 -5.129 25.307 1.00 95.06 224 SER A CA 1
ATOM 1686 C C . SER A 1 224 ? -14.607 -4.691 25.082 1.00 95.06 224 SER A C 1
ATOM 1688 O O . SER A 1 224 ? -15.529 -5.489 25.251 1.00 95.06 224 SER A O 1
ATOM 1690 N N . ASP A 1 225 ? -14.816 -3.434 24.675 1.00 92.75 225 ASP A N 1
ATOM 1691 C CA . ASP A 1 225 ? -16.039 -2.994 23.999 1.00 92.75 225 ASP A CA 1
ATOM 1692 C C . ASP A 1 225 ? -15.733 -2.803 22.503 1.00 92.75 225 ASP A C 1
ATOM 1694 O O . ASP A 1 225 ? -15.209 -1.755 22.110 1.00 92.75 225 ASP A O 1
ATOM 1698 N N . PRO A 1 226 ? -16.058 -3.782 21.640 1.00 88.50 226 PRO A N 1
ATOM 1699 C CA . PRO A 1 226 ? -15.686 -3.725 20.231 1.00 88.50 226 PRO A CA 1
ATOM 1700 C C . PRO A 1 226 ? -16.393 -2.589 19.482 1.00 88.50 226 PRO A C 1
ATOM 1702 O O . PRO A 1 226 ? -15.915 -2.175 18.429 1.00 88.50 226 PRO A O 1
ATOM 1705 N N . ALA A 1 227 ? -17.515 -2.070 20.003 1.00 89.50 227 ALA A N 1
ATOM 1706 C CA . ALA A 1 227 ? -18.219 -0.931 19.418 1.00 89.50 227 ALA A CA 1
ATOM 1707 C C . ALA A 1 227 ? -17.544 0.411 19.736 1.00 89.50 227 ALA A C 1
ATOM 1709 O O . ALA A 1 227 ? -17.798 1.392 19.037 1.00 89.50 227 ALA A O 1
ATOM 1710 N N . ASN A 1 228 ? -16.699 0.457 20.769 1.00 90.31 228 ASN A N 1
ATOM 1711 C CA . ASN A 1 228 ? -16.015 1.659 21.235 1.00 90.31 228 ASN A CA 1
ATOM 1712 C C . ASN A 1 228 ? -14.541 1.349 21.561 1.00 90.31 228 ASN A C 1
ATOM 1714 O O . ASN A 1 228 ? -14.149 1.429 22.726 1.00 90.31 228 ASN A O 1
ATOM 1718 N N . PRO A 1 229 ? -13.714 0.990 20.564 1.00 93.38 229 PRO A N 1
ATOM 1719 C CA . PRO A 1 229 ? -12.303 0.715 20.798 1.00 93.38 229 PRO A CA 1
ATOM 1720 C C . PRO A 1 229 ? -11.561 1.991 21.221 1.00 93.38 229 PRO A C 1
ATOM 1722 O O . PRO A 1 229 ? -11.797 3.070 20.670 1.00 93.38 229 PRO A O 1
ATOM 1725 N N . VAL A 1 230 ? -10.645 1.873 22.185 1.00 94.56 230 VAL A N 1
ATOM 1726 C CA . VAL A 1 230 ? -9.925 3.021 22.763 1.00 94.56 230 VAL A CA 1
ATOM 1727 C C . VAL A 1 230 ? -8.423 2.771 22.762 1.00 94.56 230 VAL A C 1
ATOM 1729 O O . VAL A 1 230 ? -7.949 1.768 23.284 1.00 94.56 230 VAL A O 1
ATOM 1732 N N . GLU A 1 231 ? -7.652 3.710 22.218 1.00 95.62 231 GLU A N 1
ATOM 1733 C CA . GLU A 1 231 ? -6.194 3.721 22.365 1.00 95.62 231 GLU A CA 1
ATOM 1734 C C . GLU A 1 231 ? -5.820 3.898 23.845 1.00 95.62 231 GLU A C 1
ATOM 1736 O O . GLU A 1 231 ? -6.151 4.908 24.467 1.00 95.62 231 GLU A O 1
ATOM 1741 N N . VAL A 1 232 ? -5.113 2.919 24.414 1.00 96.12 232 VAL A N 1
ATOM 1742 C CA . VAL A 1 232 ? -4.623 2.980 25.803 1.00 96.12 232 VAL A CA 1
ATOM 1743 C C . VAL A 1 232 ? -3.176 3.459 25.892 1.00 96.12 232 VAL A C 1
ATOM 1745 O O . VAL A 1 232 ? -2.736 3.892 26.957 1.00 96.12 232 VAL A O 1
ATOM 1748 N N . GLY A 1 233 ? -2.434 3.421 24.783 1.00 95.75 233 GLY A N 1
ATOM 1749 C CA . GLY A 1 233 ? -1.116 4.037 24.690 1.00 95.75 233 GLY A CA 1
ATOM 1750 C C . GLY A 1 233 ? -0.347 3.675 23.424 1.00 95.75 233 GLY A C 1
ATOM 1751 O O . GLY A 1 233 ? -0.705 2.750 22.695 1.00 95.75 233 GLY A O 1
ATOM 1752 N N . THR A 1 234 ? 0.758 4.390 23.211 1.00 96.06 234 THR A N 1
ATOM 1753 C CA . THR A 1 234 ? 1.701 4.157 22.110 1.00 96.06 234 THR A CA 1
ATOM 1754 C C . THR A 1 234 ? 3.122 3.998 22.617 1.00 96.06 234 THR A C 1
ATOM 1756 O O . THR A 1 234 ? 3.541 4.694 23.544 1.00 96.06 234 THR A O 1
ATOM 1759 N N . ILE A 1 235 ? 3.893 3.157 21.940 1.00 95.62 235 ILE A N 1
ATOM 1760 C CA . ILE A 1 235 ? 5.340 3.056 22.092 1.00 95.62 235 ILE A CA 1
ATOM 1761 C C . ILE A 1 235 ? 5.969 3.568 20.798 1.00 95.62 235 ILE A C 1
ATOM 1763 O O . ILE A 1 235 ? 5.694 3.014 19.740 1.00 95.62 235 ILE A O 1
ATOM 1767 N N . SER A 1 236 ? 6.792 4.617 20.869 1.00 93.38 236 SER A N 1
ATOM 1768 C CA . SER A 1 236 ? 7.484 5.176 19.697 1.00 93.38 236 SER A CA 1
ATOM 1769 C C . SER A 1 236 ? 8.545 4.219 19.148 1.00 93.38 236 SER A C 1
ATOM 1771 O O . SER A 1 236 ? 9.276 3.611 19.937 1.00 93.38 236 SER A O 1
ATOM 1773 N N . GLY A 1 237 ? 8.640 4.142 17.821 1.00 83.69 237 GLY A N 1
ATOM 1774 C CA . GLY A 1 237 ? 9.663 3.404 17.069 1.00 83.69 237 GLY A CA 1
ATOM 1775 C C . GLY A 1 237 ? 10.797 4.275 16.547 1.00 83.69 237 GLY A C 1
ATOM 1776 O O . GLY A 1 237 ? 10.628 5.515 16.499 1.00 83.69 237 GLY A O 1
#

Radius of gyration: 23.06 Å; chains: 1; bounding box: 47×73×57 Å

pLDDT: mean 83.42, std 13.86, range [43.0, 98.19]

Sequence (237 aa):
MLKQIFILILLVSLWHPPVFADGETHATHFVALDGNDSKDCLDPDLPCNSIKYAIDQAAKSSHVHIATGTYEVAAEDVVHFLGDKVPLMGGYTTADGFAKRDDINNPVTLLGIPFEFRAQVEALGFKVVSDSAGLSSQRVQEVEKFTAAYQHAATVQKTQVTCQNGAADGYECANIDLVAQLPLPSFSSTPSSASDIWGHVDMNNGNEYALMGLNNGIAVVDVSDPANPVEVGTISG

Secondary structure (DSSP, 8-state):
-HHHHHHHHHHHTT-------------EEEE-TT--TTS---STTS-BS-HHHHHHH--TT-EEEEESEEEE--TTTHHHHHSTTS-EEEEE-GGGTT----TTTS-EEEES--HHHHHHHHHTT-EEE--TTTS-HHHHHHHHHHHHHHHHHHH---EEE--BTTEETTEE-SS--EEE---GGGSTT--S-EEEEEEEE-TTT--EEEEEEETTEEEEEE-SSTTS-EEEEEEE-

Foldseek 3Di:
DVVVVVVVVVVVVPDDDPPDPPDQDAAEAEEDCPADLPDLRRFLVHHHNAPQSNLVSHAQRYEYEYFADEHEDALVCLVSLLANSYQYAYQAHSVVSRPDRDLVVGAYEYELYAPVCQVVNVVSSHHYDDDPVPPDPVSVVRNVVSVVLVVCLQPDWDAWFDQDPQDGSNDGDDPDHCGTHDHQCNDPVSAPHWDDWDWDADPVPRWIWIWIGGPQFIWIWTCSPVRDIGTPDTDGD